Protein AF-A0AAJ1WZM8-F1 (afdb_monomer_lite)

Radius of gyration: 20.76 Å; chains: 1; bounding box: 62×48×56 Å

Foldseek 3Di:
DDPVLLVLLLVLLLVLQCCQAVCVVVVNHDDQVRSVVVSVVSSCVVCVAFDKAADDPVVCLQQLAGIKTWFDDDFFIEIEGEHEFEDDPQFSVQQPDDGPVNPDTSLVSNVVSCVVDLFNYFYKYKYQHYHPDPDPPAWAQLDLVSDTAVPRVQHHPSLSNIWMAGSLQLVLLCVLQPPVSTGNSLPRNRIHRPSCLQPGDDPPPPVVPDDDDDDPPPDDPDDPPDPDDDDDDDDRDDSLLSLLLSVLRVVLSVVSSVDVVCSVDSNNSSVSSSVSSCCVVVVDLDCVVVSSPRGGGDDPVVVVQAVQAPDPDDVVVVVVVCVVDPDDDDYHHPDPDDPVVVLVVVCVSPVVSD

Organism: NCBI:txid1457234

Sequence (354 aa):
MSRSLRWDMDGLAVDTWNRVARGDARGIRLREDTITELNLLELDLRHPKLWVHRFNQNAEKAVGGDWEWYVGFGQLWFALRIQAKRMDNDEYRQLQHEGAAGDNYQYDTLIRASQDEPILTFPHYVFFNGWRTWPSGVQWYGCPSGVPLGRCGHASEQEMGCSAMPARLVRAIHAGRGVAGRRVSEYLPRSVPWSWLFGPHSVRSLTGAGRTGVRTNTSRIRSTADWGTHPEAPNNPTVLDVLRWHRAIDAVARRAESDKATLSDEGGFWDEVRAEFSQLVSGRSQDVAAQTEGLGPLPPHAALLMRAGAEPISEGLVAELFNRIGQRRRTVIVTELDPGEALEQLRGEDPALS

pLDDT: mean 76.12, std 21.24, range [26.67, 98.5]

Structure (mmCIF, N/CA/C/O backbone):
data_AF-A0AAJ1WZM8-F1
#
_entry.id   AF-A0AAJ1WZM8-F1
#
loop_
_atom_site.group_PDB
_atom_site.id
_atom_site.type_symbol
_atom_site.label_atom_id
_atom_site.label_alt_id
_atom_site.label_comp_id
_atom_site.label_asym_id
_atom_site.label_entity_id
_atom_site.label_seq_id
_atom_site.pdbx_PDB_ins_code
_atom_site.Cartn_x
_atom_site.Cartn_y
_atom_site.Cartn_z
_atom_site.occupancy
_atom_site.B_iso_or_equiv
_atom_site.auth_seq_id
_atom_site.auth_comp_id
_atom_site.auth_asym_id
_atom_site.auth_atom_id
_atom_site.pdbx_PDB_model_num
ATOM 1 N N . MET A 1 1 ? 0.229 -5.136 17.211 1.00 59.97 1 MET A N 1
ATOM 2 C CA . MET A 1 1 ? 0.078 -5.919 15.959 1.00 59.97 1 MET A CA 1
ATOM 3 C C . MET A 1 1 ? 1.340 -6.736 15.726 1.00 59.97 1 MET A C 1
ATOM 5 O O . MET A 1 1 ? 2.413 -6.242 16.063 1.00 59.97 1 MET A O 1
ATOM 9 N N . SER A 1 2 ? 1.220 -7.952 15.188 1.00 72.69 2 SER A N 1
ATOM 10 C CA . SER A 1 2 ? 2.297 -8.941 15.257 1.00 72.69 2 SER A CA 1
ATOM 11 C C . SER A 1 2 ? 3.554 -8.561 14.483 1.00 72.69 2 SER A C 1
ATOM 13 O O . SER A 1 2 ? 3.517 -8.062 13.356 1.00 72.69 2 SER A O 1
ATOM 15 N N . ARG A 1 3 ? 4.706 -8.840 15.099 1.00 75.12 3 ARG A N 1
ATOM 16 C CA . ARG A 1 3 ? 6.016 -8.728 14.447 1.00 75.12 3 ARG A CA 1
ATOM 17 C C . ARG A 1 3 ? 6.164 -9.740 13.310 1.00 75.12 3 ARG A C 1
ATOM 19 O O . ARG A 1 3 ? 6.817 -9.433 12.318 1.00 75.12 3 ARG A O 1
ATOM 26 N N . SER A 1 4 ? 5.538 -10.913 13.461 1.00 88.44 4 SER A N 1
ATOM 27 C CA . SER A 1 4 ? 5.491 -11.968 12.446 1.00 88.44 4 SER A CA 1
ATOM 28 C C . SER A 1 4 ? 4.860 -11.470 11.151 1.00 88.44 4 SER A C 1
ATOM 30 O O . SER A 1 4 ? 5.508 -11.584 10.123 1.00 88.44 4 SER A O 1
ATOM 32 N N . LEU A 1 5 ? 3.703 -10.792 11.199 1.00 90.56 5 LEU A N 1
ATOM 33 C CA . LEU A 1 5 ? 3.036 -10.274 9.998 1.00 90.56 5 LEU A CA 1
ATOM 34 C C . LEU A 1 5 ? 3.964 -9.402 9.146 1.00 90.56 5 LEU A C 1
ATOM 36 O O . LEU A 1 5 ? 4.074 -9.623 7.943 1.00 90.56 5 LEU A O 1
ATOM 40 N N . ARG A 1 6 ? 4.677 -8.441 9.751 1.00 91.44 6 ARG A N 1
ATOM 41 C CA . ARG A 1 6 ? 5.618 -7.605 8.986 1.00 91.44 6 ARG A CA 1
ATOM 42 C C . ARG A 1 6 ? 6.769 -8.418 8.395 1.00 91.44 6 ARG A C 1
ATOM 44 O O . ARG A 1 6 ? 7.112 -8.186 7.244 1.00 91.44 6 ARG A O 1
ATOM 51 N N . TRP A 1 7 ? 7.327 -9.378 9.131 1.00 92.38 7 TRP A N 1
ATOM 52 C CA . TRP A 1 7 ? 8.396 -10.243 8.620 1.00 92.38 7 TRP A CA 1
ATOM 53 C C . TRP A 1 7 ? 7.945 -11.187 7.502 1.00 92.38 7 TRP A C 1
ATOM 55 O O . TRP A 1 7 ? 8.681 -11.389 6.539 1.00 92.38 7 TRP A O 1
ATOM 65 N N . ASP A 1 8 ? 6.746 -11.749 7.602 1.00 95.50 8 ASP A N 1
ATOM 66 C CA . ASP A 1 8 ? 6.167 -12.604 6.571 1.00 95.50 8 ASP A CA 1
ATOM 67 C C . ASP A 1 8 ? 5.830 -11.797 5.310 1.00 95.50 8 ASP A C 1
ATOM 69 O O . ASP A 1 8 ? 6.106 -12.247 4.195 1.00 95.50 8 ASP A O 1
ATOM 73 N N . MET A 1 9 ? 5.355 -10.557 5.475 1.00 97.19 9 MET A N 1
ATOM 74 C CA . MET A 1 9 ? 5.235 -9.581 4.390 1.00 97.19 9 MET A CA 1
ATOM 75 C C . MET A 1 9 ? 6.594 -9.228 3.765 1.00 97.19 9 MET A C 1
ATOM 77 O O . MET A 1 9 ? 6.707 -9.226 2.540 1.00 97.19 9 MET A O 1
ATOM 81 N N . ASP A 1 10 ? 7.631 -8.957 4.559 1.00 96.06 10 ASP A N 1
ATOM 82 C CA . ASP A 1 10 ? 8.988 -8.678 4.062 1.00 96.06 10 ASP A CA 1
ATOM 83 C C . ASP A 1 10 ? 9.534 -9.874 3.258 1.00 96.06 10 ASP A C 1
ATOM 85 O O . ASP A 1 10 ? 10.021 -9.713 2.137 1.00 96.06 10 ASP A O 1
ATOM 89 N N . GLY A 1 11 ? 9.363 -11.098 3.768 1.00 97.00 11 GLY A N 1
ATOM 90 C CA . GLY A 1 11 ? 9.726 -12.331 3.066 1.00 97.00 11 GLY A CA 1
ATOM 91 C C . GLY A 1 11 ? 8.975 -12.508 1.741 1.00 97.00 11 GLY A C 1
ATOM 92 O O . GLY A 1 11 ? 9.585 -12.838 0.724 1.00 97.00 11 GLY A O 1
ATOM 93 N N . LEU A 1 12 ? 7.670 -12.223 1.719 1.00 98.44 12 LEU A N 1
ATOM 94 C CA . LEU A 1 12 ? 6.850 -12.241 0.502 1.00 98.44 12 LEU A CA 1
ATOM 95 C C . LEU A 1 12 ? 7.232 -11.153 -0.508 1.00 98.44 12 LEU A C 1
ATOM 97 O O . LEU A 1 12 ? 7.138 -11.386 -1.716 1.00 98.44 12 LEU A O 1
ATOM 101 N N . ALA A 1 13 ? 7.710 -9.994 -0.052 1.00 98.44 13 ALA A N 1
ATOM 102 C CA . ALA A 1 13 ? 8.265 -8.968 -0.928 1.00 98.44 13 ALA A CA 1
ATOM 103 C C . ALA A 1 13 ? 9.564 -9.446 -1.595 1.00 98.44 13 ALA A C 1
ATOM 105 O O . ALA A 1 13 ? 9.691 -9.351 -2.816 1.00 98.44 13 ALA A O 1
ATOM 106 N N . VAL A 1 14 ? 10.479 -10.054 -0.830 1.00 98.06 14 VAL A N 1
ATOM 107 C CA . VAL A 1 14 ? 11.716 -10.659 -1.361 1.00 98.06 14 VAL A CA 1
ATOM 108 C C . VAL A 1 14 ? 11.409 -11.778 -2.363 1.00 98.06 14 VAL A C 1
ATOM 110 O O . VAL A 1 14 ? 12.054 -11.881 -3.414 1.00 98.06 14 VAL A O 1
ATOM 113 N N . ASP A 1 15 ? 10.404 -12.606 -2.085 1.00 98.38 15 ASP A N 1
ATOM 114 C CA . ASP A 1 15 ? 9.926 -13.636 -3.008 1.00 98.38 15 ASP A CA 1
ATOM 115 C C . ASP A 1 15 ? 9.324 -13.027 -4.280 1.00 98.38 15 ASP A C 1
ATOM 117 O O . ASP A 1 15 ? 9.652 -13.462 -5.386 1.00 98.38 15 ASP A O 1
ATOM 121 N N . THR A 1 16 ? 8.500 -11.984 -4.147 1.00 98.50 16 THR A N 1
ATOM 122 C CA . THR A 1 16 ? 7.905 -11.245 -5.271 1.00 98.50 16 THR A CA 1
ATOM 123 C C . THR A 1 16 ? 8.985 -10.631 -6.159 1.00 98.50 16 THR A C 1
ATOM 125 O O . THR A 1 16 ? 8.972 -10.873 -7.367 1.00 98.50 16 THR A O 1
ATOM 128 N N . TRP A 1 17 ? 9.989 -9.968 -5.571 1.00 98.19 17 TRP A N 1
ATOM 129 C CA . TRP A 1 17 ? 11.160 -9.447 -6.284 1.00 98.19 17 TRP A CA 1
ATOM 130 C C . TRP A 1 17 ? 11.833 -10.530 -7.125 1.00 98.19 17 TRP A C 1
ATOM 132 O O . TRP A 1 17 ? 12.074 -10.358 -8.323 1.00 98.19 17 TRP A O 1
ATOM 142 N N . ASN A 1 18 ? 12.129 -11.677 -6.506 1.00 97.69 18 ASN A N 1
ATOM 143 C CA . ASN A 1 18 ? 12.777 -12.795 -7.183 1.00 97.69 18 ASN A CA 1
ATOM 144 C C . ASN A 1 18 ? 11.901 -13.379 -8.300 1.00 97.69 18 ASN A C 1
ATOM 146 O O . ASN A 1 18 ? 12.426 -13.717 -9.363 1.00 97.69 18 ASN A O 1
ATOM 150 N N . ARG A 1 19 ? 10.586 -13.497 -8.085 1.00 97.69 19 ARG A N 1
ATOM 151 C CA . ARG A 1 19 ? 9.625 -14.016 -9.069 1.00 97.69 19 ARG A CA 1
ATOM 152 C C . ARG A 1 19 ? 9.492 -13.079 -10.273 1.00 97.69 19 ARG A C 1
ATOM 154 O O . ARG A 1 19 ? 9.608 -13.555 -11.400 1.00 97.69 19 ARG A O 1
ATOM 161 N N . VAL A 1 20 ? 9.333 -11.771 -10.056 1.00 97.44 20 VAL A N 1
ATOM 162 C CA . VAL A 1 20 ? 9.263 -10.752 -11.121 1.00 97.44 20 VAL A CA 1
ATOM 163 C C . VAL A 1 20 ? 10.573 -10.715 -11.914 1.00 97.44 20 VAL A C 1
ATOM 165 O O . VAL A 1 20 ? 10.565 -10.971 -13.118 1.00 97.44 20 VAL A O 1
ATOM 168 N N . ALA A 1 21 ? 11.715 -10.529 -11.240 1.00 96.50 21 ALA A N 1
ATOM 169 C CA . ALA A 1 21 ? 13.018 -10.400 -11.895 1.00 96.50 21 ALA A CA 1
ATOM 170 C C . ALA A 1 21 ? 13.431 -11.653 -12.692 1.00 96.50 21 ALA A C 1
ATOM 172 O O . ALA A 1 21 ? 14.014 -11.544 -13.773 1.00 96.50 21 ALA A O 1
ATOM 173 N N . ARG A 1 22 ? 13.153 -12.861 -12.171 1.00 96.69 22 ARG A N 1
ATOM 174 C CA . ARG A 1 22 ? 13.482 -14.131 -12.851 1.00 96.69 22 ARG A CA 1
ATOM 175 C C . ARG A 1 22 ? 12.458 -14.511 -13.918 1.00 96.69 22 ARG A C 1
ATOM 177 O O . ARG A 1 22 ? 12.847 -15.151 -14.893 1.00 96.69 22 ARG A O 1
ATOM 184 N N . GLY A 1 23 ? 11.188 -14.154 -13.727 1.00 96.19 23 GLY A N 1
ATOM 185 C CA . GLY A 1 23 ? 10.117 -14.375 -14.695 1.00 96.19 23 GLY A CA 1
ATOM 186 C C . GLY A 1 23 ? 10.343 -13.558 -15.961 1.00 96.19 23 GLY A C 1
ATOM 187 O O . GLY A 1 23 ? 10.457 -14.129 -17.046 1.00 96.19 23 GLY A O 1
ATOM 188 N N . ASP A 1 24 ? 10.545 -12.246 -15.814 1.00 95.44 24 ASP A N 1
ATOM 189 C CA . ASP A 1 24 ? 10.791 -11.340 -16.943 1.00 95.44 24 ASP A CA 1
ATOM 190 C C . ASP A 1 24 ? 12.098 -11.698 -17.671 1.00 95.44 24 ASP A C 1
ATOM 192 O O . ASP A 1 24 ? 12.118 -11.810 -18.895 1.00 95.44 24 ASP A O 1
ATOM 196 N N . ALA A 1 25 ? 13.156 -12.051 -16.929 1.00 95.19 25 ALA A N 1
ATOM 197 C CA . ALA A 1 25 ? 14.410 -12.574 -17.483 1.00 95.19 25 ALA A CA 1
ATOM 198 C C . ALA A 1 25 ? 14.288 -13.891 -18.283 1.00 95.19 25 ALA A C 1
ATOM 200 O O . ALA A 1 25 ? 15.268 -14.302 -18.908 1.00 95.19 25 ALA A O 1
ATOM 201 N N . ARG A 1 26 ? 13.141 -14.578 -18.224 1.00 96.25 26 ARG A N 1
ATOM 202 C CA . ARG A 1 26 ? 12.854 -15.845 -18.920 1.00 96.25 26 ARG A CA 1
ATOM 203 C C . ARG A 1 26 ? 11.664 -15.748 -19.881 1.00 96.25 26 ARG A C 1
ATOM 205 O O . ARG A 1 26 ? 11.280 -16.762 -20.451 1.00 96.25 26 ARG A O 1
ATOM 212 N N . GLY A 1 27 ? 11.052 -14.570 -20.029 1.00 95.81 27 GLY A N 1
ATOM 213 C CA . GLY A 1 27 ? 9.798 -14.398 -20.773 1.00 95.81 27 GLY A CA 1
ATOM 214 C C . GLY A 1 27 ? 8.563 -15.022 -20.101 1.00 95.81 27 GLY A C 1
ATOM 215 O O . GLY A 1 27 ? 7.491 -15.037 -20.697 1.00 95.81 27 GLY A O 1
ATOM 216 N N . ILE A 1 28 ? 8.679 -15.511 -18.860 1.00 96.56 28 ILE A N 1
ATOM 217 C CA . ILE A 1 28 ? 7.575 -16.090 -18.079 1.00 96.56 28 ILE A CA 1
ATOM 218 C C . ILE A 1 28 ? 7.047 -15.006 -17.135 1.00 96.56 28 ILE A C 1
ATOM 220 O O . ILE A 1 28 ? 7.321 -14.989 -15.933 1.00 96.56 28 ILE A O 1
ATOM 224 N N . ARG A 1 29 ? 6.332 -14.041 -17.714 1.00 94.75 29 ARG A N 1
ATOM 225 C CA . ARG A 1 29 ? 5.812 -12.874 -17.000 1.00 94.75 29 ARG A CA 1
ATOM 226 C C . ARG A 1 29 ? 4.622 -13.263 -16.116 1.00 94.75 29 ARG A C 1
ATOM 228 O O . ARG A 1 29 ? 3.527 -13.495 -16.624 1.00 94.75 29 ARG A O 1
ATOM 235 N N . LEU A 1 30 ? 4.808 -13.271 -14.794 1.00 96.62 30 LEU A N 1
ATOM 236 C CA . LEU A 1 30 ? 3.678 -13.339 -13.857 1.00 96.62 30 LEU A CA 1
ATOM 237 C C . LEU A 1 30 ? 2.791 -12.097 -13.999 1.00 96.62 30 LEU A C 1
ATOM 239 O O . LEU A 1 30 ? 3.307 -10.977 -14.062 1.00 96.62 30 LEU A O 1
ATOM 243 N N . ARG A 1 31 ? 1.473 -12.302 -14.023 1.00 96.25 31 ARG A N 1
ATOM 244 C CA . ARG A 1 31 ? 0.465 -11.236 -14.010 1.00 96.25 31 ARG A CA 1
ATOM 245 C C . ARG A 1 31 ? 0.314 -10.635 -12.607 1.00 96.25 31 ARG A C 1
ATOM 247 O O . ARG A 1 31 ? 0.688 -11.249 -11.612 1.00 96.25 31 ARG A O 1
ATOM 254 N N . GLU A 1 32 ? -0.252 -9.434 -12.558 1.00 96.81 32 GLU A N 1
ATOM 255 C CA . GLU A 1 32 ? -0.577 -8.689 -11.334 1.00 96.81 32 GLU A CA 1
ATOM 256 C C . GLU A 1 32 ? -1.499 -9.485 -10.401 1.00 96.81 32 GLU A C 1
ATOM 258 O O . GLU A 1 32 ? -1.129 -9.745 -9.259 1.00 96.81 32 GLU A O 1
ATOM 263 N N . ASP A 1 33 ? -2.627 -9.973 -10.927 1.00 96.00 33 ASP A N 1
ATOM 264 C CA . ASP A 1 33 ? -3.582 -10.831 -10.213 1.00 96.00 33 ASP A CA 1
ATOM 265 C C . ASP A 1 33 ? -2.930 -12.064 -9.572 1.00 96.00 33 ASP A C 1
ATOM 267 O O . ASP A 1 33 ? -3.190 -12.364 -8.412 1.00 96.00 33 ASP A O 1
ATOM 271 N N . THR A 1 34 ? -2.027 -12.729 -10.290 1.00 97.44 34 THR A N 1
ATOM 272 C CA . THR A 1 34 ? -1.317 -13.928 -9.833 1.00 97.44 34 THR A CA 1
ATOM 273 C C . THR A 1 34 ? -0.380 -13.613 -8.664 1.00 97.44 34 THR A C 1
ATOM 275 O O . THR A 1 34 ? -0.252 -14.412 -7.739 1.00 97.44 34 THR A O 1
ATOM 278 N N . ILE A 1 35 ? 0.289 -12.454 -8.684 1.00 98.31 35 ILE A N 1
ATOM 279 C CA . ILE A 1 35 ? 1.162 -12.023 -7.581 1.00 98.31 35 ILE A CA 1
ATOM 280 C C . ILE A 1 35 ? 0.310 -11.652 -6.360 1.00 98.31 35 ILE A C 1
ATOM 282 O O . ILE A 1 35 ? 0.612 -12.111 -5.259 1.00 98.31 35 ILE A O 1
ATOM 286 N N . THR A 1 36 ? -0.782 -10.904 -6.559 1.00 97.38 36 THR A N 1
ATOM 287 C CA . THR A 1 36 ? -1.764 -10.590 -5.508 1.00 97.38 36 THR A CA 1
ATOM 288 C C . THR A 1 36 ? -2.313 -11.864 -4.864 1.00 97.38 36 THR A C 1
ATOM 290 O O . THR A 1 36 ? -2.276 -11.996 -3.646 1.00 97.38 36 THR A O 1
ATOM 293 N N . GLU A 1 37 ? -2.763 -12.837 -5.659 1.00 96.19 37 GLU A N 1
ATOM 294 C CA . GLU A 1 37 ? -3.310 -14.112 -5.175 1.00 96.19 37 GLU A CA 1
ATOM 295 C C . GLU A 1 37 ? -2.308 -14.915 -4.348 1.00 96.19 37 GLU A C 1
ATOM 297 O O . GLU A 1 37 ? -2.642 -15.349 -3.248 1.00 96.19 37 GLU A O 1
ATOM 302 N N . LEU A 1 38 ? -1.076 -15.081 -4.841 1.00 97.81 38 LEU A N 1
ATOM 303 C CA . LEU A 1 38 ? -0.033 -15.818 -4.124 1.00 97.81 38 LEU A CA 1
ATOM 304 C C . LEU A 1 38 ? 0.340 -15.141 -2.800 1.00 97.81 38 LEU A C 1
ATOM 306 O O . LEU A 1 38 ? 0.536 -15.825 -1.798 1.00 97.81 38 LEU A O 1
ATOM 310 N N . ASN A 1 39 ? 0.432 -13.811 -2.789 1.00 98.19 39 ASN A N 1
ATOM 311 C CA . ASN A 1 39 ? 0.807 -13.056 -1.599 1.00 98.19 39 ASN A CA 1
ATOM 312 C C . ASN A 1 39 ? -0.322 -13.033 -0.557 1.00 98.19 39 ASN A C 1
ATOM 314 O O . ASN A 1 39 ? -0.057 -13.237 0.624 1.00 98.19 39 ASN A O 1
ATOM 318 N N . LEU A 1 40 ? -1.577 -12.829 -0.973 1.00 96.31 40 LEU A N 1
ATOM 319 C CA . LEU A 1 40 ? -2.723 -12.830 -0.059 1.00 96.31 40 LEU A CA 1
ATOM 320 C C . LEU A 1 40 ? -3.020 -14.230 0.497 1.00 96.31 40 LEU A C 1
ATOM 322 O O . LEU A 1 40 ? -3.316 -14.341 1.682 1.00 96.31 40 LEU A O 1
ATOM 326 N N . LEU A 1 41 ? -2.890 -15.289 -0.312 1.00 95.38 41 LEU A N 1
ATOM 327 C CA . LEU A 1 41 ? -3.049 -16.672 0.153 1.00 95.38 41 LEU A CA 1
ATOM 328 C C . LEU A 1 41 ? -2.005 -17.037 1.214 1.00 95.38 41 LEU A C 1
ATOM 330 O O . LEU A 1 41 ? -2.342 -17.634 2.230 1.00 95.38 41 LEU A O 1
ATOM 334 N N . GLU A 1 42 ? -0.739 -16.681 1.000 1.00 96.56 42 GLU A N 1
ATOM 335 C CA . GLU A 1 42 ? 0.311 -17.002 1.967 1.00 96.56 42 GLU A CA 1
ATOM 336 C C . GLU A 1 42 ? 0.146 -16.209 3.277 1.00 96.56 42 GLU A C 1
ATOM 338 O O . GLU A 1 42 ? 0.360 -16.759 4.358 1.00 96.56 42 GLU A O 1
ATOM 343 N N . LEU A 1 43 ? -0.296 -14.946 3.203 1.00 94.69 43 LEU A N 1
ATOM 344 C CA . LEU A 1 43 ? -0.628 -14.159 4.394 1.00 94.69 43 LEU A CA 1
ATOM 345 C C . LEU A 1 43 ? -1.837 -14.724 5.154 1.00 94.69 43 LEU A C 1
ATOM 347 O O . LEU A 1 43 ? -1.780 -14.769 6.378 1.00 94.69 43 LEU A O 1
ATOM 351 N N . ASP A 1 44 ? -2.885 -15.192 4.470 1.00 91.31 44 ASP A N 1
ATOM 352 C CA . ASP A 1 44 ? -4.038 -15.869 5.093 1.00 91.31 44 ASP A CA 1
ATOM 353 C C . ASP A 1 44 ? -3.614 -17.168 5.805 1.00 91.31 44 ASP A C 1
ATOM 355 O O . ASP A 1 44 ? -3.975 -17.407 6.959 1.00 91.31 44 ASP A O 1
ATOM 359 N N . LEU A 1 45 ? -2.757 -17.974 5.167 1.00 90.50 45 LEU A N 1
ATOM 360 C CA . LEU A 1 45 ? -2.251 -19.227 5.739 1.00 90.50 45 LEU A CA 1
ATOM 361 C C . LEU A 1 45 ? -1.378 -19.018 6.989 1.00 90.50 45 LEU A C 1
ATOM 363 O O . LEU A 1 45 ? -1.451 -19.824 7.920 1.00 90.50 45 LEU A O 1
ATOM 367 N N . ARG A 1 46 ? -0.550 -17.963 7.028 1.00 92.25 46 ARG A N 1
ATOM 368 C CA . ARG A 1 46 ? 0.337 -17.655 8.173 1.00 92.25 46 ARG A CA 1
ATOM 369 C C . ARG A 1 46 ? -0.330 -16.793 9.243 1.00 92.25 46 ARG A C 1
ATOM 371 O O . ARG A 1 46 ? -0.004 -16.903 10.426 1.00 92.25 46 ARG A O 1
ATOM 378 N N . HIS A 1 47 ? -1.274 -15.950 8.842 1.00 89.12 47 HIS A N 1
ATOM 379 C CA . HIS A 1 47 ? -1.999 -15.024 9.702 1.00 89.12 47 HIS A CA 1
ATOM 380 C C . HIS A 1 47 ? -3.503 -15.144 9.431 1.00 89.12 47 HIS A C 1
ATOM 382 O O . HIS A 1 47 ? -4.103 -14.195 8.936 1.00 89.12 47 HIS A O 1
ATOM 388 N N . PRO A 1 48 ? -4.166 -16.243 9.839 1.00 86.06 48 PRO A N 1
ATOM 389 C CA . PRO A 1 48 ? -5.613 -16.411 9.638 1.00 86.06 48 PRO A CA 1
ATOM 390 C C . PRO A 1 48 ? -6.459 -15.328 10.337 1.00 86.06 48 PRO A C 1
ATOM 392 O O . PRO A 1 48 ? -7.636 -15.159 10.033 1.00 86.06 48 PRO A O 1
ATOM 395 N N . LYS A 1 49 ? -5.845 -14.576 11.264 1.00 81.44 49 LYS A N 1
ATOM 396 C CA . LYS A 1 49 ? -6.402 -13.385 11.920 1.00 81.44 49 LYS A CA 1
ATOM 397 C C . LYS A 1 49 ? -6.372 -12.111 11.056 1.00 81.44 49 LYS A C 1
ATOM 399 O O . LYS A 1 49 ? -7.095 -11.163 11.360 1.00 81.44 49 LYS A O 1
ATOM 404 N N . LEU A 1 50 ? -5.518 -12.045 10.029 1.00 83.56 50 LEU A N 1
ATOM 405 C CA . LEU A 1 50 ? -5.458 -10.931 9.082 1.00 83.56 50 LEU A CA 1
ATOM 406 C C . LEU A 1 50 ? -6.644 -11.047 8.130 1.00 83.56 50 LEU A C 1
ATOM 408 O O . LEU A 1 50 ? -6.692 -11.924 7.274 1.00 83.56 50 LEU A O 1
ATOM 412 N N . TRP A 1 51 ? -7.599 -10.136 8.262 1.00 82.44 51 TRP A N 1
ATOM 413 C CA . TRP A 1 51 ? -8.789 -10.174 7.431 1.00 82.44 51 TRP A CA 1
ATOM 414 C C . TRP A 1 51 ? -8.559 -9.472 6.088 1.00 82.44 51 TRP A C 1
ATOM 416 O O . TRP A 1 51 ? -8.188 -8.296 6.045 1.00 82.44 51 TRP A O 1
ATOM 426 N N . VAL A 1 52 ? -8.796 -10.206 4.998 1.00 87.38 52 VAL A N 1
ATOM 427 C CA . VAL A 1 52 ? -8.607 -9.754 3.615 1.00 87.38 52 VAL A CA 1
ATOM 428 C C . VAL A 1 52 ? -9.947 -9.776 2.883 1.00 87.38 52 VAL A C 1
ATOM 430 O O . VAL A 1 52 ? -10.522 -10.843 2.669 1.00 87.38 52 VAL A O 1
ATOM 433 N N . HIS A 1 53 ? -10.428 -8.617 2.433 1.00 90.62 53 HIS A N 1
ATOM 434 C CA . HIS A 1 53 ? -11.549 -8.553 1.492 1.00 90.62 53 HIS A CA 1
ATOM 435 C C . HIS A 1 53 ? -11.024 -8.316 0.087 1.00 90.62 53 HIS A C 1
ATOM 437 O O . HIS A 1 53 ? -10.641 -7.201 -0.247 1.00 90.62 53 HIS A O 1
ATOM 443 N N . ARG A 1 54 ? -10.992 -9.360 -0.744 1.00 92.50 54 ARG A N 1
ATOM 444 C CA . ARG A 1 54 ? -10.669 -9.214 -2.164 1.00 92.50 54 ARG A CA 1
ATOM 445 C C . ARG A 1 54 ? -11.909 -8.774 -2.939 1.00 92.50 54 ARG A C 1
ATOM 447 O O . ARG A 1 54 ? -12.963 -9.404 -2.833 1.00 92.50 54 ARG A O 1
ATOM 454 N N . PHE A 1 55 ? -11.761 -7.752 -3.771 1.00 90.94 55 PHE A N 1
ATOM 455 C CA . PHE A 1 55 ? -12.809 -7.332 -4.687 1.00 90.94 55 PHE A CA 1
ATOM 456 C C . PHE A 1 55 ? -12.889 -8.269 -5.898 1.00 90.94 55 PHE A C 1
ATOM 458 O O . PHE A 1 55 ? -11.888 -8.775 -6.405 1.00 90.94 55 PHE A O 1
ATOM 465 N N . ASN A 1 56 ? -14.109 -8.507 -6.380 1.00 88.12 56 ASN A N 1
ATOM 466 C CA . ASN A 1 56 ? -14.316 -9.094 -7.703 1.00 88.12 56 ASN A CA 1
ATOM 467 C C . ASN A 1 56 ? -14.269 -7.994 -8.779 1.00 88.12 56 ASN A C 1
ATOM 469 O O . ASN A 1 56 ? -14.437 -6.819 -8.467 1.00 88.12 56 ASN A O 1
ATOM 473 N N . GLN A 1 57 ? -14.136 -8.375 -10.051 1.00 84.94 57 GLN A N 1
ATOM 474 C CA . GLN A 1 57 ? -13.984 -7.441 -11.177 1.00 84.94 57 GLN A CA 1
ATOM 475 C C . 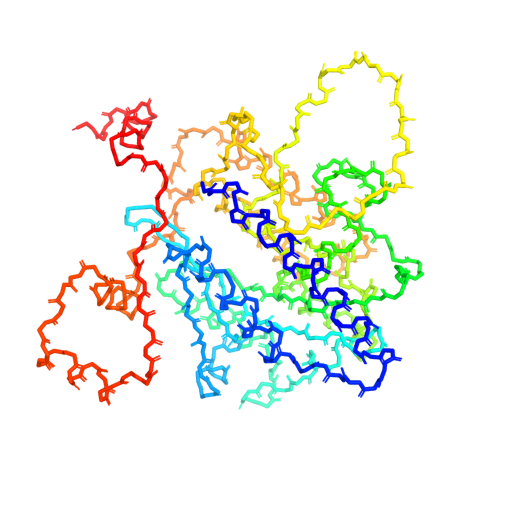GLN A 1 57 ? -15.111 -6.388 -11.310 1.00 84.94 57 GLN A C 1
ATOM 477 O O . GLN A 1 57 ? -14.900 -5.321 -11.885 1.00 84.94 57 GLN A O 1
ATOM 482 N N . ASN A 1 58 ? -16.320 -6.659 -10.803 1.00 84.75 58 ASN A N 1
ATOM 483 C CA . ASN A 1 58 ? -17.406 -5.673 -10.808 1.00 84.75 58 ASN A CA 1
ATOM 484 C C . ASN A 1 58 ? -17.270 -4.677 -9.648 1.00 84.75 58 ASN A C 1
ATOM 486 O O . ASN A 1 58 ? -17.510 -3.488 -9.841 1.00 84.75 58 ASN A O 1
ATOM 490 N N . ALA A 1 59 ? -16.854 -5.146 -8.468 1.00 86.31 59 ALA A N 1
ATOM 491 C CA . ALA A 1 59 ? -16.560 -4.287 -7.324 1.00 86.31 59 ALA A CA 1
ATOM 492 C C . ALA A 1 59 ? -15.303 -3.429 -7.563 1.00 86.31 59 ALA A C 1
ATOM 494 O O . ALA A 1 59 ? -15.340 -2.229 -7.314 1.00 86.31 59 ALA A O 1
ATOM 495 N N . GLU A 1 60 ? -14.244 -3.999 -8.149 1.00 85.44 60 GLU A N 1
ATOM 496 C CA . GLU A 1 60 ? -13.004 -3.303 -8.536 1.00 85.44 60 GLU A CA 1
ATOM 497 C C . GLU A 1 60 ? -13.294 -2.068 -9.410 1.00 85.44 60 GLU A C 1
ATOM 499 O O . GLU A 1 60 ? -12.757 -0.991 -9.166 1.00 85.44 60 GLU A O 1
ATOM 504 N N . LYS A 1 61 ? -14.223 -2.168 -10.373 1.00 87.19 61 LYS A N 1
ATOM 505 C CA . LYS A 1 61 ? -14.640 -1.030 -11.219 1.00 87.19 61 LYS A CA 1
ATOM 506 C C . LYS A 1 61 ? -15.335 0.099 -10.456 1.00 87.19 61 LYS A C 1
ATOM 508 O O . LYS A 1 61 ? -15.245 1.249 -10.879 1.00 87.19 61 LYS A O 1
ATOM 513 N N . ALA A 1 62 ? -16.063 -0.223 -9.389 1.00 88.38 62 ALA A N 1
ATOM 514 C CA . ALA A 1 62 ? -16.790 0.756 -8.580 1.00 88.38 62 ALA A CA 1
ATOM 515 C C . ALA A 1 62 ? -15.907 1.383 -7.489 1.00 88.38 62 ALA A C 1
ATOM 517 O O . ALA A 1 62 ? -16.075 2.556 -7.157 1.00 88.38 62 ALA A O 1
ATOM 518 N N . VAL A 1 63 ? -14.979 0.590 -6.947 1.00 91.38 63 VAL A N 1
ATOM 519 C CA . VAL A 1 63 ? -14.180 0.898 -5.755 1.00 91.38 63 VAL A CA 1
ATOM 520 C C . VAL A 1 63 ? -12.747 1.334 -6.093 1.00 91.38 63 VAL A C 1
ATOM 522 O O . VAL A 1 63 ? -12.130 2.054 -5.316 1.00 91.38 63 VAL A O 1
ATOM 525 N N . GLY A 1 64 ? -12.212 0.938 -7.250 1.00 92.25 64 GLY A N 1
ATOM 526 C CA . GLY A 1 64 ? -10.860 1.285 -7.700 1.00 92.25 64 GLY A CA 1
ATOM 527 C C . GLY A 1 64 ? -9.728 0.588 -6.937 1.00 92.25 64 GLY A C 1
ATOM 528 O O . GLY A 1 64 ? -8.609 1.091 -6.961 1.00 92.25 64 GLY A O 1
ATOM 529 N N . GLY A 1 65 ? -10.020 -0.513 -6.238 1.00 94.00 65 GLY A N 1
ATOM 530 C CA . GLY A 1 65 ? -9.053 -1.317 -5.487 1.00 94.00 65 GLY A CA 1
ATOM 531 C C . GLY A 1 65 ? -9.206 -2.814 -5.763 1.00 94.00 65 GLY A C 1
ATOM 532 O O . GLY A 1 65 ? -10.277 -3.268 -6.165 1.00 94.00 65 GLY A O 1
ATOM 533 N N . ASP A 1 66 ? -8.150 -3.577 -5.476 1.00 95.56 66 ASP A N 1
ATOM 534 C CA . ASP A 1 66 ? -8.081 -5.038 -5.630 1.00 95.56 66 ASP A CA 1
ATOM 535 C C . ASP A 1 66 ? -8.427 -5.778 -4.327 1.00 95.56 66 ASP A C 1
ATOM 537 O O . ASP A 1 66 ? -9.059 -6.838 -4.353 1.00 95.56 66 ASP A O 1
ATOM 541 N N . TRP A 1 67 ? -8.030 -5.227 -3.173 1.00 96.94 67 TRP A N 1
ATOM 542 C CA . TRP A 1 67 ? -8.425 -5.741 -1.859 1.00 96.94 67 TRP A CA 1
ATOM 543 C C . TRP A 1 67 ? -8.434 -4.667 -0.766 1.00 96.94 67 TRP A C 1
ATOM 545 O O . TRP A 1 67 ? -7.972 -3.541 -0.949 1.00 96.94 67 TRP A O 1
ATOM 555 N N . GLU A 1 68 ? -8.922 -5.054 0.408 1.00 95.94 68 GLU A N 1
ATOM 556 C CA . GLU A 1 68 ? -8.823 -4.294 1.648 1.00 95.94 68 GLU A CA 1
ATOM 557 C C . GLU A 1 68 ? -8.238 -5.132 2.783 1.00 95.94 68 GLU A C 1
ATOM 559 O O . GLU A 1 68 ? -8.518 -6.330 2.902 1.00 95.94 68 GLU A O 1
ATOM 564 N N . TRP A 1 69 ? -7.494 -4.465 3.664 1.00 94.38 69 TRP A N 1
ATOM 565 C CA . TRP A 1 69 ? -7.188 -4.948 5.009 1.00 94.38 69 TRP A CA 1
ATOM 566 C C . TRP A 1 69 ? -7.907 -4.091 6.040 1.00 94.38 69 TRP A C 1
ATOM 568 O O . TRP A 1 69 ? -7.907 -2.867 5.937 1.00 94.38 69 TRP A O 1
ATOM 578 N N . TYR A 1 70 ? -8.483 -4.727 7.056 1.00 90.44 70 TYR A N 1
ATOM 579 C CA . TYR A 1 70 ? -9.182 -4.032 8.135 1.00 90.44 70 TYR A CA 1
ATOM 580 C C . TYR A 1 70 ? -8.350 -4.129 9.405 1.00 90.44 70 TYR A C 1
ATOM 582 O O . TYR A 1 70 ? -7.953 -5.217 9.828 1.00 90.44 70 TYR A O 1
ATOM 590 N N . VAL A 1 71 ? -8.070 -2.974 9.999 1.00 86.56 71 VAL A N 1
ATOM 591 C CA . VAL A 1 71 ? -7.202 -2.825 11.164 1.00 86.56 71 VAL A CA 1
ATOM 592 C C . VAL A 1 71 ? -8.003 -2.162 12.267 1.00 86.56 71 VAL A C 1
ATOM 594 O O . VAL A 1 71 ? -8.598 -1.106 12.068 1.00 86.56 71 VAL A O 1
ATOM 597 N N . GLY A 1 72 ? -8.024 -2.774 13.443 1.00 84.50 72 GLY A N 1
ATOM 598 C CA . GLY A 1 72 ? -8.810 -2.252 14.543 1.00 84.50 72 GLY A CA 1
ATOM 599 C C . GLY A 1 72 ? -8.617 -3.009 15.841 1.00 84.50 72 GLY A C 1
ATOM 600 O O . GLY A 1 72 ? -7.926 -4.025 15.896 1.00 84.50 72 GLY A O 1
ATOM 601 N N . PHE A 1 73 ? -9.240 -2.481 16.887 1.00 77.94 73 PHE A N 1
ATOM 602 C CA . PHE A 1 73 ? -9.334 -3.093 18.205 1.00 77.94 73 PHE A CA 1
ATOM 603 C C . PHE A 1 73 ? -10.724 -2.799 18.785 1.00 77.94 73 PHE A C 1
ATOM 605 O O . PHE A 1 73 ? -11.181 -1.655 18.771 1.00 77.94 73 PHE A O 1
ATOM 612 N N . GLY A 1 74 ? -11.414 -3.823 19.293 1.00 80.88 74 GLY A N 1
ATOM 613 C CA . GLY A 1 74 ? -12.768 -3.671 19.836 1.00 80.88 74 GLY A CA 1
ATOM 614 C C . GLY A 1 74 ? -13.752 -3.113 18.799 1.00 80.88 74 GLY A C 1
ATOM 615 O O . GLY A 1 74 ? -14.026 -3.761 17.787 1.00 80.88 74 GLY A O 1
ATOM 616 N N . GLN A 1 75 ? -14.286 -1.914 19.052 1.00 78.38 75 GLN A N 1
ATOM 617 C CA . GLN A 1 75 ? -15.191 -1.206 18.133 1.00 78.38 75 GLN A CA 1
ATOM 618 C C . GLN A 1 75 ? -14.497 -0.167 17.238 1.00 78.38 75 GLN A C 1
ATOM 620 O O . GLN A 1 75 ? -15.164 0.439 16.409 1.00 78.38 75 GLN A O 1
ATOM 625 N N . LEU A 1 76 ? -13.185 0.035 17.377 1.00 80.50 76 LEU A N 1
ATOM 626 C CA . LEU A 1 76 ? -12.438 1.049 16.637 1.00 80.50 76 LEU A CA 1
ATOM 627 C C . LEU A 1 76 ? -11.731 0.412 15.438 1.00 80.50 76 LEU A C 1
ATOM 629 O O . LEU A 1 76 ? -10.708 -0.251 15.613 1.00 80.50 76 LEU A O 1
ATOM 633 N N . TRP A 1 77 ? -12.274 0.613 14.235 1.00 87.81 77 TRP A N 1
ATOM 634 C CA . TRP A 1 77 ? -11.733 0.071 12.984 1.00 87.81 77 TRP A CA 1
ATOM 635 C C . TRP A 1 77 ? -11.469 1.159 11.941 1.00 87.81 77 TRP A C 1
ATOM 637 O O . TRP A 1 77 ? -12.233 2.115 11.812 1.00 87.81 77 TRP A O 1
ATOM 647 N N . PHE A 1 78 ? -10.405 0.955 11.166 1.00 90.38 78 PHE A N 1
ATOM 648 C CA . PHE A 1 78 ? -10.132 1.623 9.897 1.00 90.38 78 PHE A CA 1
ATOM 649 C C . PHE A 1 78 ? -9.777 0.580 8.828 1.00 90.38 78 PHE A C 1
ATOM 651 O O . PHE A 1 78 ? -9.408 -0.557 9.145 1.00 90.38 78 PHE A O 1
ATOM 658 N N . ALA A 1 79 ? -9.871 0.962 7.558 1.00 94.06 79 ALA A N 1
ATOM 659 C CA . ALA A 1 79 ? -9.484 0.115 6.435 1.00 94.06 79 ALA A CA 1
ATOM 660 C C . ALA A 1 79 ? -8.274 0.678 5.678 1.00 94.06 79 ALA A C 1
ATOM 662 O O . ALA A 1 79 ? -8.055 1.887 5.588 1.00 94.06 79 ALA A O 1
ATOM 663 N N . LEU A 1 80 ? -7.487 -0.226 5.104 1.00 96.06 80 LEU A N 1
ATOM 664 C CA . LEU A 1 80 ? -6.469 0.054 4.103 1.00 96.06 80 LEU A CA 1
ATOM 665 C C . LEU A 1 80 ? -6.974 -0.524 2.787 1.00 96.06 80 LEU A C 1
ATOM 667 O O . LEU A 1 80 ? -6.998 -1.744 2.624 1.00 96.06 80 LEU A O 1
ATOM 671 N N . ARG A 1 81 ? -7.398 0.342 1.866 1.00 97.44 81 ARG A N 1
ATOM 672 C CA . ARG A 1 81 ? -7.906 -0.066 0.554 1.00 97.44 81 ARG A CA 1
ATOM 673 C C . ARG A 1 81 ? -6.780 -0.002 -0.460 1.00 97.44 81 ARG A C 1
ATOM 675 O O . ARG A 1 81 ? -6.192 1.061 -0.659 1.00 97.44 81 ARG A O 1
ATOM 682 N N . ILE A 1 82 ? -6.459 -1.143 -1.061 1.00 98.00 82 ILE A N 1
ATOM 683 C CA . ILE A 1 82 ? -5.245 -1.329 -1.847 1.00 98.00 82 ILE A CA 1
ATOM 684 C C . ILE A 1 82 ? -5.575 -1.620 -3.310 1.00 98.00 82 ILE A C 1
ATOM 686 O O . ILE A 1 82 ? -6.329 -2.543 -3.611 1.00 98.00 82 ILE A O 1
ATOM 690 N N . GLN A 1 83 ? -4.933 -0.895 -4.222 1.00 97.06 83 GLN A N 1
ATOM 691 C CA . GLN A 1 83 ? -4.782 -1.295 -5.621 1.00 97.06 83 GLN A CA 1
ATOM 692 C C . GLN A 1 83 ? -3.344 -1.782 -5.848 1.00 97.06 83 GLN A C 1
ATOM 694 O O . GLN A 1 83 ? -2.387 -1.027 -5.669 1.00 97.06 83 GLN A O 1
ATOM 699 N N . ALA A 1 84 ? -3.151 -3.030 -6.262 1.00 97.44 84 ALA A N 1
ATOM 700 C CA . ALA A 1 84 ? -1.856 -3.479 -6.753 1.00 97.44 84 ALA A CA 1
ATOM 701 C C . ALA A 1 84 ? -1.566 -2.889 -8.134 1.00 97.44 84 ALA A C 1
ATOM 703 O O . ALA A 1 84 ? -2.474 -2.727 -8.947 1.00 97.44 84 ALA A O 1
ATOM 704 N N . LYS A 1 85 ? -0.290 -2.616 -8.425 1.00 97.06 85 LYS A N 1
ATOM 705 C CA . LYS A 1 85 ? 0.208 -2.370 -9.784 1.00 97.06 85 LYS A CA 1
ATOM 706 C C . LYS A 1 85 ? 1.544 -3.069 -10.014 1.00 97.06 85 LYS A C 1
ATOM 708 O O . LYS A 1 85 ? 2.491 -2.869 -9.260 1.00 97.06 85 LYS A O 1
ATOM 713 N N . ARG A 1 86 ? 1.665 -3.877 -11.065 1.00 96.88 86 ARG A N 1
ATOM 714 C CA . ARG A 1 86 ? 2.935 -4.520 -11.435 1.00 96.88 86 ARG A CA 1
ATOM 715 C C . ARG A 1 86 ? 3.784 -3.595 -12.308 1.00 96.88 86 ARG A C 1
ATOM 717 O O . ARG A 1 86 ? 3.290 -3.000 -13.264 1.00 96.88 86 ARG A O 1
ATOM 724 N N . MET A 1 87 ? 5.086 -3.541 -12.042 1.00 96.00 87 MET A N 1
ATOM 725 C CA . MET A 1 87 ? 6.050 -2.927 -12.954 1.00 96.00 87 MET A CA 1
ATOM 726 C C . MET A 1 87 ? 6.068 -3.625 -14.331 1.00 96.00 87 MET A C 1
ATOM 728 O O . MET A 1 87 ? 5.930 -4.847 -14.453 1.00 96.00 87 MET A O 1
ATOM 732 N N . ASP A 1 88 ? 6.314 -2.846 -15.380 1.00 92.50 88 ASP A N 1
ATOM 733 C CA . ASP A 1 88 ? 6.641 -3.265 -16.736 1.00 92.50 88 ASP A CA 1
ATOM 734 C C . ASP A 1 88 ? 7.825 -2.449 -17.282 1.00 92.50 88 ASP A C 1
ATOM 736 O O . ASP A 1 88 ? 7.648 -1.282 -17.613 1.00 92.50 88 ASP A O 1
ATOM 740 N N . ASN A 1 89 ? 9.015 -3.051 -17.413 1.00 90.31 89 ASN A N 1
ATOM 741 C CA . ASN A 1 89 ? 10.200 -2.399 -18.002 1.00 90.31 89 ASN A CA 1
ATOM 742 C C . ASN A 1 89 ? 10.477 -0.987 -17.424 1.00 90.31 89 ASN A C 1
ATOM 744 O O . ASN A 1 89 ? 10.506 -0.004 -18.162 1.00 90.31 89 ASN A O 1
ATOM 748 N N . ASP A 1 90 ? 10.631 -0.892 -16.099 1.00 91.25 90 ASP A N 1
ATOM 749 C CA . ASP A 1 90 ? 10.820 0.361 -15.344 1.00 91.25 90 ASP A CA 1
ATOM 750 C C . ASP A 1 90 ? 9.656 1.377 -15.416 1.00 91.25 90 ASP A C 1
ATOM 752 O O . ASP A 1 90 ? 9.813 2.529 -15.003 1.00 91.25 90 ASP A O 1
ATOM 756 N N . GLU A 1 91 ? 8.461 0.962 -15.854 1.00 93.44 91 GLU A N 1
ATOM 757 C CA . GLU A 1 91 ? 7.229 1.768 -15.847 1.00 93.44 91 GLU A CA 1
ATOM 758 C C . GLU A 1 91 ? 6.054 1.062 -15.141 1.00 93.44 91 GLU A C 1
ATOM 760 O O . GLU A 1 91 ? 5.874 -0.145 -15.269 1.00 93.44 91 GLU A O 1
ATOM 765 N N . TYR A 1 92 ? 5.152 1.808 -14.500 1.00 94.25 92 TYR A N 1
ATOM 766 C CA . TYR A 1 92 ? 3.834 1.307 -14.077 1.00 94.25 92 TYR A CA 1
ATOM 767 C C . TYR A 1 92 ? 2.763 1.665 -15.116 1.00 94.25 92 TYR A C 1
ATOM 769 O O . TYR A 1 92 ? 1.924 2.544 -14.914 1.00 94.25 92 TYR A O 1
ATOM 777 N N . ARG A 1 93 ? 2.796 0.996 -16.274 1.00 90.38 93 ARG A N 1
ATOM 778 C CA . ARG A 1 93 ? 1.944 1.338 -17.435 1.00 90.38 93 ARG A CA 1
ATOM 779 C C . ARG A 1 93 ? 0.444 1.363 -17.133 1.00 90.38 93 ARG A C 1
ATOM 781 O O . ARG A 1 93 ? -0.279 2.177 -17.698 1.00 90.38 93 ARG A O 1
ATOM 788 N N . GLN A 1 94 ? -0.001 0.512 -16.214 1.00 88.50 94 GLN A N 1
ATOM 789 C CA . GLN A 1 94 ? -1.407 0.356 -15.841 1.00 88.50 94 GLN A CA 1
ATOM 790 C C . GLN A 1 94 ? -1.959 1.506 -14.972 1.00 88.50 94 GLN A C 1
ATOM 792 O O . GLN A 1 94 ? -3.160 1.545 -14.730 1.00 88.50 94 GLN A O 1
ATOM 797 N N . LEU A 1 95 ? -1.136 2.472 -14.534 1.00 87.62 95 LEU A N 1
ATOM 798 C CA . LEU A 1 95 ? -1.621 3.670 -13.825 1.00 87.62 95 LEU A CA 1
ATOM 799 C C . LEU A 1 95 ? -2.386 4.654 -14.726 1.00 87.62 95 LEU A C 1
ATOM 801 O O . LEU A 1 95 ? -3.072 5.538 -14.222 1.00 87.62 95 LEU A O 1
ATOM 805 N N . GLN A 1 96 ? -2.280 4.516 -16.051 1.00 76.50 96 GLN A N 1
ATOM 806 C CA . GLN A 1 96 ? -3.010 5.346 -17.017 1.00 76.50 96 GLN A CA 1
ATOM 807 C C . GLN A 1 96 ? -4.358 4.759 -17.453 1.00 76.50 96 GLN A C 1
ATOM 809 O O . GLN A 1 96 ? -4.967 5.295 -18.373 1.00 76.50 96 GLN A O 1
ATOM 814 N N . HIS A 1 97 ? -4.831 3.669 -16.843 1.00 74.62 97 HIS A N 1
ATOM 815 C CA . HIS A 1 97 ? -6.165 3.174 -17.164 1.00 74.62 97 HIS A CA 1
ATOM 816 C C . HIS A 1 97 ? -7.233 4.178 -16.714 1.00 74.62 97 HIS A C 1
ATOM 818 O O . HIS A 1 97 ? -7.347 4.509 -15.529 1.00 74.62 97 HIS A O 1
ATOM 824 N N . GLU A 1 98 ? -8.008 4.643 -17.695 1.00 72.19 98 GLU A N 1
ATOM 825 C CA . GLU A 1 98 ? -9.261 5.360 -17.493 1.00 72.19 98 GLU A CA 1
ATOM 826 C C . GLU A 1 98 ? -10.174 4.521 -16.589 1.00 72.19 98 GLU A C 1
ATOM 828 O O . GLU A 1 98 ? -10.341 3.311 -16.772 1.00 72.19 98 GLU A O 1
ATOM 833 N N . GLY A 1 99 ? -10.729 5.164 -15.567 1.00 63.53 99 GLY A N 1
ATOM 834 C CA . GLY A 1 99 ? -11.716 4.579 -14.676 1.00 63.53 99 GLY A CA 1
ATOM 835 C C . GLY A 1 99 ? -13.074 4.435 -15.362 1.00 63.53 99 GLY A C 1
ATOM 836 O O . GLY A 1 99 ? -13.312 4.935 -16.460 1.00 63.53 99 GLY A O 1
ATOM 837 N N . ALA A 1 100 ? -14.017 3.788 -14.675 1.00 61.38 100 ALA A N 1
ATOM 838 C CA . ALA A 1 100 ? -15.326 3.439 -15.235 1.00 61.38 100 ALA A CA 1
ATOM 839 C C . ALA A 1 100 ? -16.179 4.634 -15.726 1.00 61.38 100 ALA A C 1
ATOM 841 O O . ALA A 1 100 ? -17.166 4.422 -16.425 1.00 61.38 100 ALA A O 1
ATOM 842 N N . ALA A 1 101 ? -15.814 5.868 -15.360 1.00 62.03 101 ALA A N 1
ATOM 843 C CA . ALA A 1 101 ? -16.523 7.101 -15.702 1.00 62.03 101 ALA A CA 1
ATOM 844 C C . ALA A 1 101 ? -15.901 7.900 -16.871 1.00 62.03 101 ALA A C 1
ATOM 846 O O . ALA A 1 101 ? -16.337 9.022 -17.106 1.00 62.03 101 ALA A O 1
ATOM 847 N N . GLY A 1 102 ? -14.889 7.373 -17.575 1.00 58.41 102 GLY A N 1
ATOM 848 C CA . GLY A 1 102 ? -14.255 8.006 -18.749 1.00 58.41 102 GLY A CA 1
ATOM 849 C C . GLY A 1 102 ? -13.318 9.182 -18.434 1.00 58.41 102 GLY A C 1
ATOM 850 O O . GLY A 1 102 ? -12.194 9.211 -18.916 1.00 58.41 102 GLY A O 1
ATOM 851 N N . ASP A 1 103 ? -13.737 10.097 -17.558 1.00 60.25 103 ASP A N 1
ATOM 852 C CA . ASP A 1 103 ? -13.021 11.353 -17.266 1.00 60.25 103 ASP A CA 1
ATOM 853 C C . ASP A 1 103 ? -12.131 11.301 -16.003 1.00 60.25 103 ASP A C 1
ATOM 855 O O . ASP A 1 103 ? -11.504 12.292 -15.633 1.00 60.25 103 ASP A O 1
ATOM 859 N N . ASN A 1 104 ? -12.080 10.159 -15.309 1.00 75.94 104 ASN A N 1
ATOM 860 C CA . ASN A 1 104 ? -11.355 9.972 -14.043 1.00 75.94 104 ASN A CA 1
ATOM 861 C C . ASN A 1 104 ? -10.380 8.797 -14.147 1.00 75.94 104 ASN A C 1
ATOM 863 O O . ASN A 1 104 ? -10.720 7.787 -14.759 1.00 75.94 104 ASN A O 1
ATOM 867 N N . TYR A 1 105 ? -9.216 8.860 -13.498 1.00 87.75 105 TYR A N 1
ATOM 868 C CA . TYR A 1 105 ? -8.280 7.727 -13.457 1.00 87.75 105 TYR A CA 1
ATOM 869 C C . TYR A 1 105 ? -8.659 6.713 -12.362 1.00 87.75 105 TYR A C 1
ATOM 871 O O . TYR A 1 105 ? -9.456 7.001 -11.461 1.00 87.75 105 TYR A O 1
ATOM 879 N N . GLN A 1 106 ? -8.059 5.515 -12.390 1.00 88.44 106 GLN A N 1
ATOM 880 C CA . GLN A 1 106 ? -8.291 4.498 -11.350 1.00 88.44 106 GLN A CA 1
ATOM 881 C C . GLN A 1 106 ? -8.006 5.029 -9.929 1.00 88.44 106 GLN A C 1
ATOM 883 O O . GLN A 1 106 ? -8.785 4.758 -9.016 1.00 88.44 106 GLN A O 1
ATOM 888 N N . TYR A 1 107 ? -6.965 5.853 -9.744 1.00 91.81 107 TYR A N 1
ATOM 889 C CA . TYR A 1 107 ? -6.655 6.448 -8.437 1.00 91.81 107 TYR A CA 1
ATOM 890 C C . TYR A 1 107 ? -7.729 7.429 -7.944 1.00 91.81 107 TYR A C 1
ATOM 892 O O . TYR A 1 107 ? -7.942 7.518 -6.739 1.00 91.81 107 TYR A O 1
ATOM 900 N N . ASP A 1 108 ? -8.441 8.136 -8.829 1.00 92.38 108 ASP A N 1
ATOM 901 C CA . ASP A 1 108 ? -9.531 9.034 -8.424 1.00 92.38 108 ASP A CA 1
ATOM 902 C C . ASP A 1 108 ? -10.738 8.229 -7.939 1.00 92.38 108 ASP A C 1
ATOM 904 O O . ASP A 1 108 ? -11.376 8.593 -6.952 1.00 92.38 108 ASP A O 1
ATOM 908 N N . THR A 1 109 ? -11.001 7.086 -8.583 1.00 92.88 109 THR A N 1
ATOM 909 C CA . THR A 1 109 ? -12.024 6.126 -8.139 1.00 92.88 109 THR A CA 1
ATOM 910 C C . THR A 1 109 ? -11.667 5.564 -6.763 1.00 92.88 109 THR A C 1
ATOM 912 O O . THR A 1 109 ? -12.498 5.617 -5.860 1.00 92.88 109 THR A O 1
ATOM 915 N N . LEU A 1 110 ? -10.416 5.128 -6.577 1.00 95.12 110 LEU A N 1
ATOM 916 C CA . LEU A 1 110 ? -9.885 4.612 -5.312 1.00 95.12 110 LEU A CA 1
ATOM 917 C C . LEU A 1 110 ? -9.962 5.638 -4.171 1.00 95.12 110 LEU A C 1
ATOM 919 O O . LEU A 1 110 ? -10.400 5.309 -3.067 1.00 95.12 110 LEU A O 1
ATOM 923 N N . ILE A 1 111 ? -9.545 6.883 -4.428 1.00 95.31 111 ILE A N 1
ATOM 924 C CA . ILE A 1 111 ? -9.577 7.968 -3.439 1.00 95.31 111 ILE A CA 1
ATOM 925 C C . ILE A 1 111 ? -11.023 8.298 -3.071 1.00 95.31 111 ILE A C 1
ATOM 927 O O . ILE A 1 111 ? -11.357 8.243 -1.890 1.00 95.31 111 ILE A O 1
ATOM 931 N N . ARG A 1 112 ? -11.884 8.579 -4.060 1.00 94.69 112 ARG A N 1
ATOM 932 C CA . ARG A 1 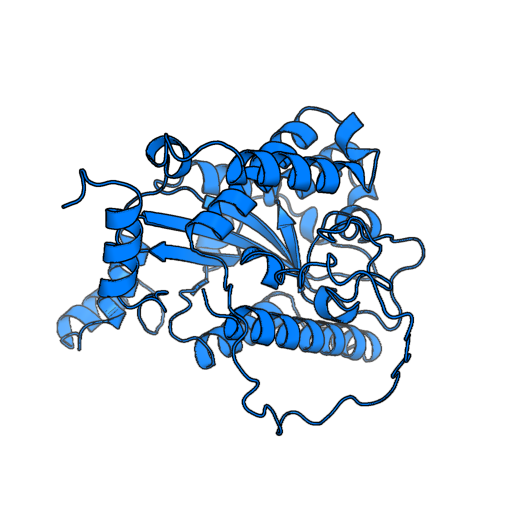112 ? -13.288 8.944 -3.824 1.00 94.69 112 ARG A CA 1
ATOM 933 C C . ARG A 1 112 ? -14.029 7.840 -3.078 1.00 94.69 112 ARG A C 1
ATOM 935 O O . ARG A 1 112 ? -14.596 8.101 -2.025 1.00 94.69 112 ARG A O 1
ATOM 942 N N . ALA A 1 113 ? -13.957 6.600 -3.562 1.00 93.44 113 ALA A N 1
ATOM 943 C CA . ALA A 1 113 ? -14.645 5.483 -2.926 1.00 93.44 113 ALA A CA 1
ATOM 944 C C . ALA A 1 113 ? -14.188 5.273 -1.474 1.00 93.44 113 ALA A C 1
ATOM 946 O O . ALA A 1 113 ? -14.988 4.839 -0.660 1.00 93.44 113 ALA A O 1
ATOM 947 N N . SER A 1 114 ? -12.925 5.569 -1.137 1.00 95.12 114 SER A N 1
ATOM 948 C CA . SER A 1 114 ? -12.417 5.488 0.247 1.00 95.12 114 SER A CA 1
ATOM 949 C C . SER A 1 114 ? -12.906 6.631 1.146 1.00 95.12 114 SER A C 1
ATOM 951 O O . SER A 1 114 ? -12.959 6.472 2.360 1.00 95.12 114 SER A O 1
ATOM 953 N N . GLN A 1 115 ? -13.244 7.787 0.570 1.00 93.62 115 GLN A N 1
ATOM 954 C CA . GLN A 1 115 ? -13.840 8.919 1.291 1.00 93.62 115 GLN A CA 1
ATOM 955 C C . GLN A 1 115 ? -15.351 8.745 1.500 1.00 93.62 115 GLN A C 1
ATOM 957 O O . GLN A 1 115 ? -15.889 9.286 2.460 1.00 93.62 115 GLN A O 1
ATOM 962 N N . ASP A 1 116 ? -16.006 7.984 0.620 1.00 92.38 116 ASP A N 1
ATOM 963 C CA . ASP A 1 116 ? -17.438 7.669 0.672 1.00 92.38 116 ASP A CA 1
ATOM 964 C C . ASP A 1 116 ? -17.772 6.521 1.670 1.00 92.38 116 ASP A C 1
ATOM 966 O O . ASP A 1 116 ? -18.944 6.194 1.859 1.00 92.38 116 ASP A O 1
ATOM 970 N N . GLU A 1 117 ? -16.773 5.893 2.312 1.00 89.88 117 GLU A N 1
ATOM 971 C CA . GLU A 1 117 ? -16.971 4.810 3.296 1.00 89.88 117 GLU A CA 1
ATOM 972 C C . GLU A 1 117 ? -17.439 5.315 4.680 1.00 89.88 117 GLU A C 1
ATOM 974 O O . GLU A 1 117 ? -17.015 6.377 5.136 1.00 89.88 117 GLU A O 1
ATOM 979 N N . PRO A 1 118 ? -18.237 4.522 5.428 1.00 87.31 118 PRO A N 1
ATOM 980 C CA . PRO A 1 118 ? -18.677 4.864 6.783 1.00 87.31 118 PRO A CA 1
ATOM 981 C C . PRO A 1 118 ? -17.593 4.658 7.857 1.00 87.31 118 PRO A C 1
ATOM 983 O O . PRO A 1 118 ? -17.816 5.007 9.015 1.00 87.31 118 PRO A O 1
ATOM 986 N N . ILE A 1 119 ? -16.446 4.070 7.498 1.00 89.06 119 ILE A N 1
ATOM 987 C CA . ILE A 1 119 ? -15.245 4.005 8.339 1.00 89.06 119 ILE A CA 1
ATOM 988 C C . ILE A 1 119 ? -14.077 4.688 7.633 1.00 89.06 119 ILE A C 1
ATOM 990 O O . ILE A 1 119 ? -13.954 4.633 6.406 1.00 89.06 119 ILE A O 1
ATOM 994 N N . LEU A 1 120 ? -13.174 5.269 8.420 1.00 92.88 120 LEU A N 1
ATOM 995 C CA . LEU A 1 120 ? -11.920 5.827 7.932 1.00 92.88 120 LEU A CA 1
ATOM 996 C C . LEU A 1 120 ? -11.165 4.795 7.080 1.00 92.88 120 LEU A C 1
ATOM 998 O O . LEU A 1 120 ? -10.764 3.739 7.568 1.00 92.88 120 LEU A O 1
ATOM 1002 N N . THR A 1 121 ? -10.977 5.112 5.801 1.00 95.31 121 THR A N 1
ATOM 1003 C CA . THR A 1 121 ? -10.363 4.214 4.819 1.00 95.31 121 THR A CA 1
ATOM 1004 C C . THR A 1 121 ? -9.224 4.933 4.108 1.00 95.31 121 THR A C 1
ATOM 1006 O O . THR A 1 121 ? -9.424 5.981 3.495 1.00 95.31 121 THR A O 1
ATOM 1009 N N . PHE A 1 122 ? -8.011 4.380 4.184 1.00 96.69 122 PHE A N 1
ATOM 1010 C CA . PHE A 1 122 ? -6.818 4.981 3.587 1.00 96.69 122 PHE A CA 1
ATOM 1011 C C . PHE A 1 122 ? -6.491 4.339 2.225 1.00 96.69 122 PHE A C 1
ATOM 1013 O O . PHE A 1 122 ? -6.085 3.169 2.189 1.00 96.69 122 PHE A O 1
ATOM 1020 N N . PRO A 1 123 ? -6.617 5.082 1.106 1.00 97.75 123 PRO A N 1
ATOM 1021 C CA . PRO A 1 123 ? -6.362 4.568 -0.236 1.00 97.75 123 PRO A CA 1
ATOM 1022 C C . PRO A 1 123 ? -4.861 4.470 -0.538 1.00 97.75 123 PRO A C 1
ATOM 1024 O O . PRO A 1 123 ? -4.134 5.469 -0.513 1.00 97.75 123 PRO A O 1
ATOM 1027 N N . HIS A 1 124 ? -4.401 3.276 -0.900 1.00 98.06 124 HIS A N 1
ATOM 1028 C CA . HIS A 1 124 ? -3.000 2.981 -1.193 1.00 98.06 124 HIS A CA 1
ATOM 1029 C C . HIS A 1 124 ? -2.827 2.213 -2.505 1.00 98.06 124 HIS A C 1
ATOM 1031 O O . HIS A 1 124 ? -3.673 1.420 -2.911 1.00 98.06 124 HIS A O 1
ATOM 1037 N N . TYR A 1 125 ? -1.667 2.397 -3.124 1.00 98.06 125 TYR A N 1
ATOM 1038 C CA . TYR A 1 125 ? -1.120 1.480 -4.111 1.00 98.06 125 TYR A CA 1
ATOM 1039 C C . TYR A 1 125 ? -0.104 0.541 -3.461 1.00 98.06 125 TYR A C 1
ATOM 1041 O O . TYR A 1 125 ? 0.641 0.954 -2.571 1.00 98.06 125 TYR A O 1
ATOM 1049 N N . VAL A 1 126 ? -0.037 -0.700 -3.944 1.00 98.50 126 VAL A N 1
ATOM 1050 C CA . VAL A 1 126 ? 1.085 -1.622 -3.709 1.00 98.50 126 VAL A CA 1
ATOM 1051 C C . VAL A 1 126 ? 1.717 -1.970 -5.050 1.00 98.50 126 VAL A C 1
ATOM 1053 O O . VAL A 1 126 ? 1.084 -2.543 -5.931 1.00 98.50 126 VAL A O 1
ATOM 1056 N N . PHE A 1 127 ? 2.985 -1.626 -5.213 1.00 98.31 127 PHE A N 1
ATOM 1057 C CA . PHE A 1 127 ? 3.735 -1.888 -6.427 1.00 98.31 127 PHE A CA 1
ATOM 1058 C C . PHE A 1 127 ? 4.471 -3.224 -6.343 1.00 98.31 127 PHE A C 1
ATOM 1060 O O . PHE A 1 127 ? 5.243 -3.441 -5.407 1.00 98.31 127 PHE A O 1
ATOM 1067 N N . PHE A 1 128 ? 4.255 -4.102 -7.328 1.00 98.50 128 PHE A N 1
ATOM 1068 C CA . PHE A 1 128 ? 5.021 -5.340 -7.481 1.00 98.50 128 PHE A CA 1
ATOM 1069 C C . PHE A 1 128 ? 6.213 -5.114 -8.401 1.00 98.50 128 PHE A C 1
ATOM 1071 O O . PHE A 1 128 ? 6.064 -4.877 -9.606 1.00 98.50 128 PHE A O 1
ATOM 1078 N N . ASN A 1 129 ? 7.395 -5.230 -7.813 1.00 97.94 129 ASN A N 1
ATOM 1079 C CA . ASN A 1 129 ? 8.665 -4.847 -8.403 1.00 97.94 129 ASN A CA 1
ATOM 1080 C C . ASN A 1 129 ? 9.616 -6.040 -8.483 1.00 97.94 129 ASN A C 1
ATOM 1082 O O . ASN A 1 129 ? 9.409 -7.064 -7.836 1.00 97.94 129 ASN A O 1
ATOM 1086 N N . GLY A 1 130 ? 10.697 -5.900 -9.248 1.00 96.44 130 GLY A N 1
ATOM 1087 C CA . GLY A 1 130 ? 11.772 -6.885 -9.252 1.00 96.44 130 GLY A CA 1
ATOM 1088 C C . GLY A 1 130 ? 12.783 -6.636 -10.357 1.00 96.44 130 GLY A C 1
ATOM 1089 O O . GLY A 1 130 ? 12.451 -6.689 -11.539 1.00 96.44 130 GLY A O 1
ATOM 1090 N N . TRP A 1 131 ? 14.040 -6.439 -9.965 1.00 94.69 131 TRP A N 1
ATOM 1091 C CA . TRP A 1 131 ? 15.146 -6.179 -10.883 1.00 94.69 131 TRP A CA 1
ATOM 1092 C C . TRP A 1 131 ? 16.329 -7.117 -10.641 1.00 94.69 131 TRP A C 1
ATOM 1094 O O . TRP A 1 131 ? 16.456 -7.756 -9.595 1.00 94.69 131 TRP A O 1
ATOM 1104 N N . ARG A 1 132 ? 17.250 -7.171 -11.610 1.00 91.56 132 ARG A N 1
ATOM 1105 C CA . ARG A 1 132 ? 18.580 -7.773 -11.400 1.00 91.56 132 ARG A CA 1
ATOM 1106 C C . ARG A 1 132 ? 19.503 -6.870 -10.573 1.00 91.56 132 ARG A C 1
ATOM 1108 O O . ARG A 1 132 ? 20.370 -7.377 -9.873 1.00 91.56 132 ARG A O 1
ATOM 1115 N N . THR A 1 133 ? 19.305 -5.560 -10.673 1.00 90.81 133 THR A N 1
ATOM 1116 C CA . THR A 1 133 ? 20.053 -4.487 -10.005 1.00 90.81 133 THR A CA 1
ATOM 1117 C C . THR A 1 133 ? 19.086 -3.343 -9.729 1.00 90.81 133 THR A C 1
ATOM 1119 O O . THR A 1 133 ? 18.247 -3.072 -10.587 1.00 90.81 133 THR A O 1
ATOM 1122 N N . TRP A 1 134 ? 19.203 -2.664 -8.587 1.00 91.44 134 TRP A N 1
ATOM 1123 C CA . TRP A 1 134 ? 18.387 -1.485 -8.276 1.00 91.44 134 TRP A CA 1
ATOM 1124 C C . TRP A 1 134 ? 18.410 -0.439 -9.416 1.00 91.44 134 TRP A C 1
ATOM 1126 O O . TRP A 1 134 ? 19.479 -0.222 -10.001 1.00 91.44 134 TRP A O 1
ATOM 1136 N N . PRO A 1 135 ? 17.277 0.213 -9.750 1.00 90.50 135 PRO A N 1
ATOM 1137 C CA . PRO A 1 135 ? 17.222 1.224 -10.805 1.00 90.50 135 PRO A CA 1
ATOM 1138 C C . PRO A 1 135 ? 18.235 2.359 -10.613 1.00 90.50 135 PRO A C 1
ATOM 1140 O O . PRO A 1 135 ? 18.318 2.990 -9.556 1.00 90.50 135 PRO A O 1
ATOM 1143 N N . SER A 1 136 ? 19.005 2.656 -11.660 1.00 87.75 136 SER A N 1
ATOM 1144 C CA . SER A 1 136 ? 20.039 3.692 -11.617 1.00 87.75 136 SER A CA 1
ATOM 1145 C C . SER A 1 136 ? 19.447 5.077 -11.352 1.00 87.75 136 SER A C 1
ATOM 1147 O O . SER A 1 136 ? 18.506 5.486 -12.029 1.00 87.75 136 SER A O 1
ATOM 1149 N N . GLY A 1 137 ? 20.044 5.822 -10.421 1.00 85.56 137 GLY A N 1
ATOM 1150 C CA . GLY A 1 137 ? 19.636 7.192 -10.091 1.00 85.56 137 GLY A CA 1
ATOM 1151 C C . GLY A 1 137 ? 18.457 7.301 -9.122 1.00 85.56 137 GLY A C 1
ATOM 1152 O O . GLY A 1 137 ? 18.181 8.401 -8.660 1.00 85.56 137 GLY A O 1
ATOM 1153 N N . VAL A 1 138 ? 17.803 6.194 -8.758 1.00 87.75 138 VAL A N 1
ATOM 1154 C CA . VAL A 1 138 ? 16.693 6.212 -7.798 1.00 87.75 138 VAL A CA 1
ATOM 1155 C C . VAL A 1 138 ? 17.228 6.197 -6.370 1.00 87.75 138 VAL A C 1
ATOM 1157 O O . VAL A 1 138 ? 17.767 5.187 -5.913 1.00 87.75 138 VAL A O 1
ATOM 1160 N N . GLN A 1 139 ? 17.058 7.308 -5.654 1.00 85.19 139 GLN A N 1
ATOM 1161 C CA . GLN A 1 139 ? 17.296 7.378 -4.213 1.00 85.19 139 GLN A CA 1
ATOM 1162 C C . GLN A 1 139 ? 16.000 7.078 -3.450 1.00 85.19 139 GLN A C 1
ATOM 1164 O O . GLN A 1 139 ? 14.902 7.292 -3.954 1.00 85.19 139 GLN A O 1
ATOM 1169 N N . TRP A 1 140 ? 16.118 6.540 -2.237 1.00 85.38 140 TRP A N 1
ATOM 1170 C CA . TRP A 1 140 ? 14.971 6.213 -1.390 1.00 85.38 140 TRP A CA 1
ATOM 1171 C C . TRP A 1 140 ? 15.099 6.896 -0.035 1.00 85.38 140 TRP A C 1
ATOM 1173 O O . TRP A 1 140 ? 16.100 6.705 0.662 1.00 85.38 140 TRP A O 1
ATOM 1183 N N . TYR A 1 141 ? 14.063 7.655 0.329 1.00 79.31 141 TYR A N 1
ATOM 1184 C CA . TYR A 1 141 ? 14.035 8.529 1.507 1.00 79.31 141 TYR A CA 1
ATOM 1185 C C . TYR A 1 141 ? 12.988 8.115 2.556 1.00 79.31 141 TYR A C 1
ATOM 1187 O O . TYR A 1 141 ? 12.864 8.764 3.599 1.00 79.31 141 TYR A O 1
ATOM 1195 N N . GLY A 1 142 ? 12.270 7.008 2.315 1.00 78.19 142 GLY A N 1
ATOM 1196 C CA . GLY A 1 142 ? 11.228 6.491 3.211 1.00 78.19 142 GLY A CA 1
ATOM 1197 C C . GLY A 1 142 ? 11.719 6.140 4.617 1.00 78.19 142 GLY A C 1
ATOM 1198 O O . GLY A 1 142 ? 10.941 6.172 5.565 1.00 78.19 142 GLY A O 1
ATOM 1199 N N . CYS A 1 143 ? 13.015 5.855 4.779 1.00 82.56 143 CYS A N 1
ATOM 1200 C CA . CYS A 1 143 ? 13.652 5.538 6.057 1.00 82.56 143 CYS A CA 1
ATOM 1201 C C . CYS A 1 143 ? 13.274 6.510 7.197 1.00 82.56 143 CYS A C 1
ATOM 1203 O O . CYS A 1 143 ? 13.550 7.703 7.069 1.00 82.56 143 CYS A O 1
ATOM 1205 N N . PRO A 1 144 ? 12.798 6.040 8.371 1.00 74.31 144 PRO A N 1
ATOM 1206 C CA . PRO A 1 144 ? 12.491 6.899 9.521 1.00 74.31 144 PRO A CA 1
ATOM 1207 C C . PRO A 1 144 ? 13.690 7.698 10.051 1.00 74.31 144 PRO A C 1
ATOM 1209 O O . PRO A 1 144 ? 13.509 8.668 10.776 1.00 74.31 144 PRO A O 1
ATOM 1212 N N . SER A 1 145 ? 14.916 7.305 9.697 1.00 75.75 145 SER A N 1
ATOM 1213 C CA . SER A 1 145 ? 16.149 8.012 10.060 1.00 75.75 145 SER A CA 1
ATOM 1214 C C . SER A 1 145 ? 16.651 8.985 8.982 1.00 75.75 145 SER A C 1
ATOM 1216 O O . SER A 1 145 ? 17.751 9.505 9.128 1.00 75.75 145 SER A O 1
ATOM 1218 N N . GLY A 1 146 ? 15.932 9.166 7.865 1.00 74.81 146 GLY A N 1
ATOM 1219 C CA . GLY A 1 146 ? 16.382 9.978 6.718 1.00 74.81 146 GLY A CA 1
ATOM 1220 C C . GLY A 1 146 ? 17.594 9.404 5.961 1.00 74.81 146 GLY A C 1
ATOM 1221 O O . GLY A 1 146 ? 18.157 10.053 5.084 1.00 74.81 146 GLY A O 1
ATOM 1222 N N . VAL A 1 147 ? 18.023 8.183 6.295 1.00 79.69 147 VAL A N 1
ATOM 1223 C CA . VAL A 1 147 ? 19.212 7.532 5.722 1.00 79.69 147 VAL A CA 1
ATOM 1224 C C . VAL A 1 147 ? 18.833 6.734 4.462 1.00 79.69 147 VAL A C 1
ATOM 1226 O O . VAL A 1 147 ? 17.897 5.936 4.546 1.00 79.69 147 VAL A O 1
ATOM 1229 N N . PRO A 1 148 ? 19.576 6.848 3.338 1.00 79.94 148 PRO A N 1
ATOM 1230 C CA . PRO A 1 148 ? 19.326 6.066 2.123 1.00 79.94 148 PRO A CA 1
ATOM 1231 C C . PRO A 1 148 ? 19.304 4.547 2.352 1.00 79.94 148 PRO A C 1
ATOM 1233 O O . PRO A 1 148 ? 20.031 4.037 3.208 1.00 79.94 148 PRO A O 1
ATOM 1236 N N . LEU A 1 149 ? 18.529 3.823 1.535 1.00 79.69 149 LEU A N 1
ATOM 1237 C CA . LEU A 1 149 ? 18.208 2.392 1.700 1.00 79.69 149 LEU A CA 1
ATOM 1238 C C . LEU A 1 149 ? 19.432 1.520 2.026 1.00 79.69 149 LEU A C 1
ATOM 1240 O O . LEU A 1 149 ? 19.512 0.936 3.104 1.00 79.69 149 LEU A O 1
ATOM 1244 N N . GLY A 1 150 ? 20.452 1.538 1.162 1.00 74.44 150 GLY A N 1
ATOM 1245 C CA . GLY A 1 150 ? 21.688 0.760 1.333 1.00 74.44 150 GLY A CA 1
ATOM 1246 C C . GLY A 1 150 ? 22.576 1.147 2.529 1.00 74.44 150 GLY A C 1
ATOM 1247 O O . GLY A 1 150 ? 23.659 0.587 2.687 1.00 74.44 150 GLY A O 1
ATOM 1248 N N . ARG A 1 151 ? 22.166 2.114 3.362 1.00 80.19 151 ARG A N 1
ATOM 1249 C CA . ARG A 1 151 ? 22.864 2.528 4.592 1.00 80.19 151 ARG A CA 1
ATOM 1250 C C . ARG A 1 151 ? 22.007 2.439 5.855 1.00 80.19 151 ARG A C 1
ATOM 1252 O O . ARG A 1 151 ? 22.575 2.492 6.941 1.00 80.19 151 ARG A O 1
ATOM 1259 N N . CYS A 1 152 ? 20.680 2.341 5.750 1.00 79.69 152 CYS A N 1
ATOM 1260 C CA . CYS A 1 152 ? 19.816 2.430 6.927 1.00 79.69 152 CYS A CA 1
ATOM 1261 C C . CYS A 1 152 ? 19.715 1.125 7.725 1.00 79.69 152 CYS A C 1
ATOM 1263 O O . CYS A 1 152 ? 19.537 1.174 8.936 1.00 79.69 152 CYS A O 1
ATOM 1265 N N . GLY A 1 153 ? 19.796 -0.031 7.058 1.00 82.69 153 GLY A N 1
ATOM 1266 C CA . GLY A 1 153 ? 19.594 -1.346 7.679 1.00 82.69 153 GLY A CA 1
ATOM 1267 C C . GLY A 1 153 ? 18.159 -1.636 8.150 1.00 82.69 153 GLY A C 1
ATOM 1268 O O . GLY A 1 153 ? 17.924 -2.708 8.699 1.00 82.69 153 GLY A O 1
ATOM 1269 N N . HIS A 1 154 ? 17.210 -0.715 7.940 1.00 84.81 154 HIS A N 1
ATOM 1270 C CA . HIS A 1 154 ? 15.787 -0.886 8.272 1.00 84.81 154 HIS A CA 1
ATOM 1271 C C . HIS A 1 154 ? 14.984 -1.593 7.180 1.00 84.81 154 HIS A C 1
ATOM 1273 O O . HIS A 1 154 ? 13.901 -2.093 7.473 1.00 84.81 154 HIS A O 1
ATOM 1279 N N . ALA A 1 155 ? 15.497 -1.592 5.948 1.00 87.31 155 ALA A N 1
ATOM 1280 C CA . ALA A 1 155 ? 14.953 -2.356 4.840 1.00 87.31 155 ALA A CA 1
ATOM 1281 C C . ALA A 1 155 ? 16.062 -2.767 3.857 1.00 87.31 155 ALA A C 1
ATOM 1283 O O . ALA A 1 155 ? 17.093 -2.091 3.764 1.00 87.31 155 ALA A O 1
ATOM 1284 N N . SER A 1 156 ? 15.849 -3.855 3.118 1.00 91.44 156 SER A N 1
ATOM 1285 C CA . SER A 1 156 ? 16.677 -4.254 1.971 1.00 91.44 156 SER A CA 1
ATOM 1286 C C . SER A 1 156 ? 16.079 -3.794 0.636 1.00 91.44 156 SER A C 1
ATOM 1288 O O . SER A 1 156 ? 14.903 -3.446 0.543 1.00 91.44 156 SER A O 1
ATOM 1290 N N . GLU A 1 157 ? 16.880 -3.809 -0.435 1.00 93.25 157 GLU A N 1
ATOM 1291 C CA . GLU A 1 157 ? 16.381 -3.543 -1.794 1.00 93.25 157 GLU A CA 1
ATOM 1292 C C . GLU A 1 157 ? 15.257 -4.513 -2.176 1.00 93.25 157 GLU A C 1
ATOM 1294 O O . GLU A 1 157 ? 14.237 -4.099 -2.719 1.00 93.25 157 GLU A O 1
ATOM 1299 N N . GLN A 1 158 ? 15.406 -5.796 -1.837 1.00 95.56 158 GLN A N 1
ATOM 1300 C CA . GLN A 1 158 ? 14.465 -6.849 -2.213 1.00 95.56 158 GLN A CA 1
ATOM 1301 C C . GLN A 1 158 ? 13.116 -6.752 -1.480 1.00 95.56 158 GLN A C 1
ATOM 1303 O O . GLN A 1 158 ? 12.104 -7.190 -2.024 1.00 95.56 158 GLN A O 1
ATOM 1308 N N . GLU A 1 159 ? 13.063 -6.128 -0.300 1.00 95.38 159 GLU A N 1
ATOM 1309 C CA . GLU A 1 159 ? 11.808 -5.826 0.412 1.00 95.38 159 GLU A CA 1
ATOM 1310 C C . GLU A 1 159 ? 10.953 -4.767 -0.302 1.00 95.38 159 GLU A C 1
ATOM 1312 O O . GLU A 1 159 ? 9.746 -4.693 -0.087 1.00 95.38 159 GLU A O 1
ATOM 1317 N N . MET A 1 160 ? 11.532 -4.007 -1.239 1.00 96.00 160 MET A N 1
ATOM 1318 C CA . MET A 1 160 ? 10.768 -3.150 -2.152 1.00 96.00 160 MET A CA 1
ATOM 1319 C C . MET A 1 160 ? 10.114 -3.942 -3.298 1.00 96.00 160 MET A C 1
ATOM 1321 O O . MET A 1 160 ? 9.453 -3.346 -4.147 1.00 96.00 160 MET A O 1
ATOM 1325 N N . GLY A 1 161 ? 10.253 -5.277 -3.327 1.00 97.75 161 GLY A N 1
ATOM 1326 C CA . GLY A 1 161 ? 9.531 -6.174 -4.240 1.00 97.75 161 GLY A CA 1
ATOM 1327 C C . GLY A 1 161 ? 8.009 -6.077 -4.111 1.00 97.75 161 GLY A C 1
ATOM 1328 O O . GLY A 1 161 ? 7.304 -6.263 -5.100 1.00 97.75 161 GLY A O 1
ATOM 1329 N N . CYS A 1 162 ? 7.530 -5.688 -2.927 1.00 98.44 162 CYS A N 1
ATOM 1330 C CA . CYS A 1 162 ? 6.199 -5.137 -2.702 1.00 98.44 162 CYS A CA 1
ATOM 1331 C C . CYS A 1 162 ? 6.365 -3.788 -1.985 1.00 98.44 162 CYS A C 1
ATOM 1333 O O . CYS A 1 162 ? 6.637 -3.764 -0.783 1.00 98.44 162 CYS A O 1
ATOM 1335 N N . SER A 1 163 ? 6.210 -2.663 -2.688 1.00 97.56 163 SER A N 1
ATOM 1336 C CA . SER A 1 163 ? 6.336 -1.329 -2.080 1.00 97.56 163 SER A CA 1
ATOM 1337 C C . SER A 1 163 ? 5.009 -0.573 -2.073 1.00 97.56 163 SER A C 1
ATOM 1339 O O . SER A 1 163 ? 4.380 -0.438 -3.119 1.00 97.56 163 SER A O 1
ATOM 1341 N N . ALA A 1 164 ? 4.594 -0.043 -0.927 1.00 97.62 164 ALA A N 1
ATOM 1342 C CA . ALA A 1 164 ? 3.350 0.701 -0.774 1.00 97.62 164 ALA A CA 1
ATOM 1343 C C . ALA A 1 164 ? 3.532 2.221 -0.907 1.00 97.62 164 ALA A C 1
ATOM 1345 O O . ALA A 1 164 ? 4.577 2.768 -0.546 1.00 97.62 164 ALA A O 1
ATOM 1346 N N . MET A 1 165 ? 2.488 2.901 -1.386 1.00 95.88 165 MET A N 1
ATOM 1347 C CA . MET A 1 165 ? 2.439 4.356 -1.559 1.00 95.88 165 MET A CA 1
ATOM 1348 C C . MET A 1 165 ? 0.991 4.874 -1.457 1.00 95.88 165 MET A C 1
ATOM 1350 O O . MET A 1 165 ? 0.082 4.192 -1.927 1.00 95.88 165 MET A O 1
ATOM 1354 N N . PRO A 1 166 ? 0.721 6.067 -0.899 1.00 96.31 166 PRO A N 1
ATOM 1355 C CA . PRO A 1 166 ? -0.631 6.633 -0.864 1.00 96.31 166 PRO A CA 1
ATOM 1356 C C . PRO A 1 166 ? -1.146 6.958 -2.267 1.00 96.31 166 PRO A C 1
ATOM 1358 O O . PRO A 1 166 ? -0.432 7.571 -3.066 1.00 96.31 166 PRO A O 1
ATOM 1361 N N . ALA A 1 167 ? -2.412 6.646 -2.550 1.00 96.06 167 ALA A N 1
ATOM 1362 C CA . ALA A 1 167 ? -3.027 6.938 -3.849 1.00 96.06 167 ALA A CA 1
ATOM 1363 C C . ALA A 1 167 ? -3.024 8.439 -4.187 1.00 96.06 167 ALA A C 1
ATOM 1365 O O . ALA A 1 167 ? -2.877 8.818 -5.348 1.00 96.06 167 ALA A O 1
ATOM 1366 N N . ARG A 1 168 ? -3.094 9.297 -3.161 1.00 94.50 168 ARG A N 1
ATOM 1367 C CA . ARG A 1 168 ? -2.959 10.755 -3.289 1.00 94.50 168 ARG A CA 1
ATOM 1368 C C . ARG A 1 168 ? -1.637 11.185 -3.928 1.00 94.50 168 ARG A C 1
ATOM 1370 O O . ARG A 1 168 ? -1.627 12.029 -4.815 1.00 94.50 168 ARG A O 1
ATOM 1377 N N . LEU A 1 169 ? -0.518 10.567 -3.544 1.00 92.50 169 LEU A N 1
ATOM 1378 C CA . LEU A 1 169 ? 0.782 10.888 -4.145 1.00 92.50 169 LEU A CA 1
ATOM 1379 C C . LEU A 1 169 ? 0.900 10.357 -5.576 1.00 92.50 169 LEU A C 1
ATOM 1381 O O . LEU A 1 169 ? 1.504 11.017 -6.417 1.00 92.50 169 LEU A O 1
ATOM 1385 N N . VAL A 1 170 ? 0.299 9.198 -5.865 1.00 93.31 170 VAL A N 1
ATOM 1386 C CA . VAL A 1 170 ? 0.205 8.656 -7.232 1.00 93.31 170 VAL A CA 1
ATOM 1387 C C . VAL A 1 170 ? -0.533 9.644 -8.142 1.00 93.31 170 VAL A C 1
ATOM 1389 O O . VAL A 1 170 ? -0.017 10.017 -9.198 1.00 93.31 170 VAL A O 1
ATOM 1392 N N . ARG A 1 171 ? -1.680 10.160 -7.681 1.00 91.94 171 ARG A N 1
ATOM 1393 C CA . ARG A 1 171 ? -2.427 11.229 -8.354 1.00 91.94 171 ARG A CA 1
ATOM 1394 C C . ARG A 1 171 ? -1.596 12.499 -8.543 1.00 91.94 171 ARG A C 1
ATOM 1396 O O . ARG A 1 171 ? -1.569 13.056 -9.639 1.00 91.94 171 ARG A O 1
ATOM 1403 N N . ALA A 1 172 ? -0.906 12.946 -7.496 1.00 89.88 172 ALA A N 1
ATOM 1404 C CA . ALA A 1 172 ? -0.123 14.177 -7.523 1.00 89.88 172 ALA A CA 1
ATOM 1405 C C . ALA A 1 172 ? 1.060 14.099 -8.520 1.00 89.88 172 ALA A C 1
ATOM 1407 O O . ALA A 1 172 ? 1.296 15.041 -9.280 1.00 89.88 172 ALA A O 1
ATOM 1408 N N . ILE A 1 173 ? 1.737 12.944 -8.610 1.00 89.00 173 ILE A N 1
ATOM 1409 C CA . ILE A 1 173 ? 2.768 12.661 -9.629 1.00 89.00 173 ILE A CA 1
ATOM 1410 C C . ILE A 1 173 ? 2.178 12.720 -11.045 1.00 89.00 173 ILE A C 1
ATOM 1412 O O . ILE A 1 173 ? 2.739 13.391 -11.918 1.00 89.00 173 ILE A O 1
ATOM 1416 N N . HIS A 1 174 ? 1.032 12.071 -11.278 1.00 87.19 174 HIS A N 1
ATOM 1417 C CA . HIS A 1 174 ? 0.347 12.104 -12.575 1.00 87.19 174 HIS A CA 1
ATOM 1418 C C . HIS A 1 174 ? -0.030 13.533 -12.996 1.00 87.19 174 HIS A C 1
ATOM 1420 O O . HIS A 1 174 ? 0.289 13.949 -14.113 1.00 87.19 174 HIS A O 1
ATOM 1426 N N . ALA A 1 175 ? -0.625 14.314 -12.089 1.00 85.19 175 ALA A N 1
ATOM 1427 C CA . ALA A 1 175 ? -1.009 15.708 -12.327 1.00 85.19 175 ALA A CA 1
ATOM 1428 C C . ALA A 1 175 ? 0.189 16.649 -12.589 1.00 85.19 175 ALA A C 1
ATOM 1430 O O . ALA A 1 175 ? 0.025 17.730 -13.167 1.00 85.19 175 ALA A O 1
ATOM 1431 N N . GLY A 1 176 ? 1.394 16.261 -12.159 1.00 77.38 176 GLY A N 1
ATOM 1432 C CA . GLY A 1 176 ? 2.636 16.992 -12.408 1.00 77.38 176 GLY A CA 1
ATOM 1433 C C . GLY A 1 176 ? 3.338 16.645 -13.727 1.00 77.38 176 GLY A C 1
ATOM 1434 O O . GLY A 1 176 ? 3.992 17.519 -14.294 1.00 77.38 176 GLY A O 1
ATOM 1435 N N . ARG A 1 177 ? 3.240 15.395 -14.214 1.00 71.81 177 ARG A N 1
ATOM 1436 C CA . ARG A 1 177 ? 4.108 14.877 -15.300 1.00 71.81 177 ARG A CA 1
ATOM 1437 C C . ARG A 1 177 ? 3.393 14.207 -16.482 1.00 71.81 177 ARG A C 1
ATOM 1439 O O . ARG A 1 177 ? 4.055 13.881 -17.471 1.00 71.81 177 ARG A O 1
ATOM 1446 N N . GLY A 1 178 ? 2.079 13.987 -16.423 1.00 70.94 178 GLY A N 1
ATOM 1447 C CA . GLY A 1 178 ? 1.331 13.320 -17.496 1.00 70.94 178 GLY A CA 1
ATOM 1448 C C . GLY A 1 178 ? 1.935 11.956 -17.865 1.00 70.94 178 GLY A C 1
ATOM 1449 O O . GLY A 1 178 ? 2.251 11.152 -16.991 1.00 70.94 178 GLY A O 1
ATOM 1450 N N . VAL A 1 179 ? 2.157 11.699 -19.160 1.00 61.66 179 VAL A N 1
ATOM 1451 C CA . VAL A 1 179 ? 2.689 10.411 -19.661 1.00 61.66 179 VAL A CA 1
ATOM 1452 C C . VAL A 1 179 ? 4.118 10.109 -19.179 1.00 61.66 179 VAL A C 1
ATOM 1454 O O . VAL A 1 179 ? 4.486 8.942 -19.053 1.00 61.66 179 VAL A O 1
ATOM 1457 N N . ALA A 1 180 ? 4.923 11.127 -18.852 1.00 65.88 180 ALA A N 1
ATOM 1458 C CA . ALA A 1 180 ? 6.258 10.915 -18.285 1.00 65.88 180 ALA A CA 1
ATOM 1459 C C . ALA A 1 180 ? 6.206 10.374 -16.843 1.00 65.88 180 ALA A C 1
ATOM 1461 O O . ALA A 1 180 ? 7.137 9.698 -16.406 1.00 65.88 180 ALA A O 1
ATOM 1462 N N . GLY A 1 181 ? 5.095 10.599 -16.134 1.00 70.94 181 GLY A N 1
ATOM 1463 C CA . GLY A 1 181 ? 4.875 10.191 -14.747 1.00 70.94 181 GLY A CA 1
ATOM 1464 C C . GLY A 1 181 ? 4.710 8.688 -14.519 1.00 70.94 181 GLY A C 1
ATOM 1465 O O . GLY A 1 181 ? 4.193 8.313 -13.481 1.00 70.94 181 GLY A O 1
ATOM 1466 N N . ARG A 1 182 ? 5.097 7.806 -15.449 1.00 84.88 182 ARG A N 1
ATOM 1467 C CA . ARG A 1 182 ? 4.961 6.341 -15.292 1.00 84.88 182 ARG A CA 1
ATOM 1468 C C . ARG A 1 182 ? 6.217 5.640 -14.799 1.00 84.88 182 ARG A C 1
ATOM 1470 O O . ARG A 1 182 ? 6.127 4.486 -14.386 1.00 84.88 182 ARG A O 1
ATOM 1477 N N . ARG A 1 183 ? 7.382 6.283 -14.898 1.00 92.06 183 ARG A N 1
ATOM 1478 C CA . ARG A 1 183 ? 8.667 5.659 -14.557 1.00 92.06 183 ARG A CA 1
ATOM 1479 C C . ARG A 1 183 ? 8.717 5.329 -13.074 1.00 92.06 183 ARG A C 1
ATOM 1481 O O . ARG A 1 183 ? 8.345 6.159 -12.249 1.00 92.06 183 ARG A O 1
ATOM 1488 N N . VAL A 1 184 ? 9.246 4.160 -12.723 1.00 93.00 184 VAL A N 1
ATOM 1489 C CA . VAL A 1 184 ? 9.359 3.729 -11.320 1.00 93.00 184 VAL A CA 1
ATOM 1490 C C . VAL A 1 184 ? 10.170 4.729 -10.481 1.00 93.00 184 VAL A C 1
ATOM 1492 O O . VAL A 1 184 ? 9.865 4.926 -9.307 1.00 93.00 184 VAL A O 1
ATOM 1495 N N . SER A 1 185 ? 11.121 5.439 -11.098 1.00 91.81 185 SER A N 1
ATOM 1496 C CA . SER A 1 185 ? 11.890 6.526 -10.478 1.00 91.81 185 SER A CA 1
ATOM 1497 C C . SER A 1 185 ? 11.046 7.657 -9.879 1.00 91.81 185 SER A C 1
ATOM 1499 O O . SER A 1 185 ? 11.514 8.318 -8.966 1.00 91.81 185 SER A O 1
ATOM 1501 N N . GLU A 1 186 ? 9.816 7.882 -10.347 1.00 91.12 186 GLU A N 1
ATOM 1502 C CA . GLU A 1 186 ? 8.929 8.921 -9.800 1.00 91.12 186 GLU A CA 1
ATOM 1503 C C . GLU A 1 186 ? 8.298 8.498 -8.456 1.00 91.12 186 GLU A C 1
ATOM 1505 O O . GLU A 1 186 ? 8.091 9.315 -7.554 1.00 91.12 186 GLU A O 1
ATOM 1510 N N . TYR A 1 187 ? 8.015 7.198 -8.316 1.00 93.12 187 TYR A N 1
ATOM 1511 C CA . TYR A 1 187 ? 7.243 6.612 -7.214 1.00 93.12 187 TYR A CA 1
ATOM 1512 C C . TYR A 1 187 ? 8.114 6.005 -6.127 1.00 93.12 187 TYR A C 1
ATOM 1514 O O . TYR A 1 187 ? 7.820 6.151 -4.942 1.00 93.12 187 TYR A O 1
ATOM 1522 N N . LEU A 1 188 ? 9.171 5.290 -6.517 1.00 92.25 188 LEU A N 1
ATOM 1523 C CA . LEU A 1 188 ? 9.974 4.495 -5.596 1.00 92.25 188 LEU A CA 1
ATOM 1524 C C . LEU A 1 188 ? 10.656 5.343 -4.502 1.00 92.25 188 LEU A C 1
ATOM 1526 O O . LEU A 1 188 ? 10.643 4.881 -3.362 1.00 92.25 188 LEU A O 1
ATOM 1530 N N . PRO A 1 189 ? 11.127 6.591 -4.747 1.00 91.12 189 PRO A N 1
ATOM 1531 C CA . PRO A 1 189 ? 11.605 7.480 -3.678 1.00 91.12 189 PRO A CA 1
ATOM 1532 C C . PRO A 1 189 ? 10.549 7.778 -2.600 1.00 91.12 189 PRO A C 1
ATOM 1534 O O . PRO A 1 189 ? 10.878 7.946 -1.424 1.00 91.12 189 PRO A O 1
ATOM 1537 N N . ARG A 1 190 ? 9.272 7.800 -3.008 1.00 91.06 190 ARG A N 1
ATOM 1538 C CA . ARG A 1 190 ? 8.076 8.131 -2.212 1.00 91.06 190 ARG A CA 1
ATOM 1539 C C . ARG A 1 190 ? 7.271 6.890 -1.790 1.00 91.06 190 ARG A C 1
ATOM 1541 O O . ARG A 1 190 ? 6.168 7.023 -1.271 1.00 91.06 190 ARG A O 1
ATOM 1548 N N . SER A 1 191 ? 7.821 5.695 -2.000 1.00 94.56 191 SER A N 1
ATOM 1549 C CA . SER A 1 191 ? 7.247 4.416 -1.571 1.00 94.56 191 SER A CA 1
ATOM 1550 C C . SER A 1 191 ? 7.976 3.884 -0.334 1.00 94.56 191 SER A C 1
ATOM 1552 O O . SER A 1 191 ? 9.124 4.240 -0.079 1.00 94.56 191 SER A O 1
ATOM 1554 N N . VAL A 1 192 ? 7.349 2.985 0.418 1.00 94.56 192 VAL A N 1
ATOM 1555 C CA . VAL A 1 192 ? 7.960 2.225 1.532 1.00 94.56 192 VAL A CA 1
ATOM 1556 C C . VAL A 1 192 ? 7.775 0.724 1.304 1.00 94.56 192 VAL A C 1
ATOM 1558 O O . VAL A 1 192 ? 6.899 0.359 0.520 1.00 94.56 192 VAL A O 1
ATOM 1561 N N . PRO A 1 193 ? 8.531 -0.173 1.964 1.00 96.00 193 PRO A N 1
ATOM 1562 C CA . PRO A 1 193 ? 8.170 -1.589 2.009 1.00 96.00 193 PRO A CA 1
ATOM 1563 C C . PRO A 1 193 ? 6.713 -1.738 2.460 1.00 96.00 193 PRO A C 1
ATOM 1565 O O . PRO A 1 193 ? 6.279 -1.075 3.401 1.00 96.00 193 PRO A O 1
ATOM 1568 N N . TRP A 1 194 ? 5.928 -2.583 1.794 1.00 97.00 194 TRP A N 1
ATOM 1569 C CA . TRP A 1 194 ? 4.492 -2.711 2.077 1.00 97.00 194 TRP A CA 1
ATOM 1570 C C . TRP A 1 194 ? 4.161 -3.152 3.515 1.00 97.00 194 TRP A C 1
ATOM 1572 O O . TRP A 1 194 ? 3.096 -2.817 4.025 1.00 97.00 194 TRP A O 1
ATOM 1582 N N . SER A 1 195 ? 5.086 -3.820 4.209 1.00 94.94 195 SER A N 1
ATOM 1583 C CA . SER A 1 195 ? 4.986 -4.152 5.636 1.00 94.94 195 SER A CA 1
ATOM 1584 C C . SER A 1 195 ? 4.893 -2.907 6.528 1.00 94.94 195 SER A C 1
ATOM 1586 O O . SER A 1 195 ? 4.315 -2.962 7.613 1.00 94.94 195 SER A O 1
ATOM 1588 N N . TRP A 1 196 ? 5.386 -1.754 6.062 1.00 93.38 196 TRP A N 1
ATOM 1589 C CA . TRP A 1 196 ? 5.334 -0.483 6.786 1.00 93.38 196 TRP A CA 1
ATOM 1590 C C . TRP A 1 196 ? 3.960 0.191 6.719 1.00 93.38 196 TRP A C 1
ATOM 1592 O O . TRP A 1 196 ? 3.730 1.168 7.429 1.00 93.38 196 TRP A O 1
ATOM 1602 N N . LEU A 1 197 ? 3.001 -0.368 5.969 1.00 93.00 197 LEU A N 1
ATOM 1603 C CA . LEU A 1 197 ? 1.574 -0.088 6.174 1.00 93.00 197 LEU A CA 1
ATOM 1604 C C . LEU A 1 197 ? 1.116 -0.471 7.597 1.00 93.00 197 LEU A C 1
ATOM 1606 O O . LEU A 1 197 ? 0.096 0.020 8.069 1.00 93.00 197 LEU A O 1
ATOM 1610 N N . PHE A 1 198 ? 1.897 -1.289 8.307 1.00 90.62 198 PHE A N 1
ATOM 1611 C CA . PHE A 1 198 ? 1.690 -1.679 9.701 1.00 90.62 198 PHE A CA 1
ATOM 1612 C C . PHE A 1 198 ? 2.755 -1.085 10.643 1.00 90.62 198 PHE A C 1
ATOM 1614 O O . PHE A 1 198 ? 3.138 -1.699 11.647 1.00 90.62 198 PHE A O 1
ATOM 1621 N N . GLY A 1 199 ? 3.229 0.116 10.291 1.00 85.44 199 GLY A N 1
ATOM 1622 C CA . GLY A 1 199 ? 4.297 0.861 10.955 1.00 85.44 199 GLY A CA 1
ATOM 1623 C C . GLY A 1 199 ? 5.700 0.381 10.549 1.00 85.44 199 GLY A C 1
ATOM 1624 O O . GLY A 1 199 ? 5.890 -0.811 10.294 1.00 85.44 199 GLY A O 1
ATOM 1625 N N . PRO A 1 200 ? 6.705 1.274 10.486 1.00 81.44 200 PRO A N 1
ATOM 1626 C CA . PRO A 1 200 ? 8.085 0.869 10.237 1.00 81.44 200 PRO A CA 1
ATOM 1627 C C . PRO A 1 200 ? 8.609 -0.023 11.370 1.00 81.44 200 PRO A C 1
ATOM 1629 O O . PRO A 1 200 ? 8.142 0.043 12.511 1.00 81.44 200 PRO A O 1
ATOM 1632 N N . HIS A 1 201 ? 9.630 -0.834 11.081 1.00 77.06 201 HIS A N 1
ATOM 1633 C CA . HIS A 1 201 ? 10.343 -1.568 12.129 1.00 77.06 201 HIS A CA 1
ATOM 1634 C C . HIS A 1 201 ? 10.923 -0.584 13.150 1.00 77.06 201 HIS A C 1
ATOM 1636 O O . HIS A 1 201 ? 11.641 0.348 12.786 1.00 77.06 201 HIS A O 1
ATOM 1642 N N . SER A 1 202 ? 10.599 -0.786 14.429 1.00 68.50 202 SER A N 1
ATOM 1643 C CA . SER A 1 202 ? 11.005 0.112 15.506 1.00 68.50 202 SER A CA 1
ATOM 1644 C C . SER A 1 202 ? 12.531 0.169 15.600 1.00 68.50 202 SER A C 1
ATOM 1646 O O . SER A 1 202 ? 13.204 -0.820 15.904 1.00 68.50 202 SER A O 1
ATOM 1648 N N . VAL A 1 203 ? 13.084 1.353 15.317 1.00 52.91 203 VAL A N 1
ATOM 1649 C CA . VAL A 1 203 ? 14.522 1.617 15.400 1.00 52.91 203 VAL A CA 1
ATOM 1650 C C . VAL A 1 203 ? 14.964 1.321 16.830 1.00 52.91 203 VAL A C 1
ATOM 1652 O O . VAL A 1 203 ? 14.524 1.986 17.770 1.00 52.91 203 VAL A O 1
ATOM 1655 N N . ARG A 1 204 ? 15.849 0.331 17.017 1.00 49.34 204 ARG A N 1
ATOM 1656 C CA . ARG A 1 204 ? 1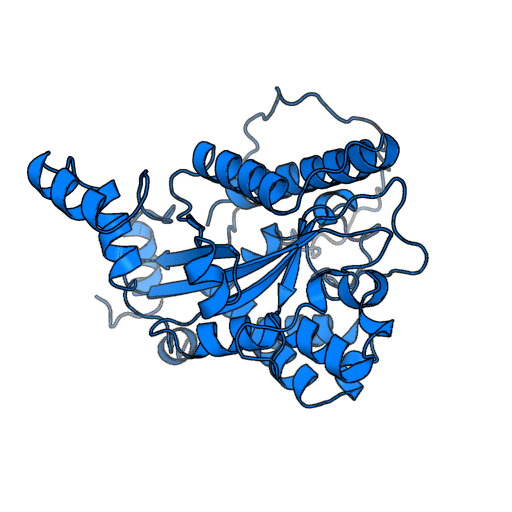6.576 0.170 18.286 1.00 49.34 204 ARG A CA 1
ATOM 1657 C C . ARG A 1 204 ? 17.244 1.504 18.581 1.00 49.34 204 ARG A C 1
ATOM 1659 O O . ARG A 1 204 ? 18.128 1.891 17.822 1.00 49.34 204 ARG A O 1
ATOM 1666 N N . SER A 1 205 ? 16.809 2.183 19.645 1.00 38.53 205 SER A N 1
ATOM 1667 C CA . SER A 1 205 ? 17.236 3.549 19.956 1.0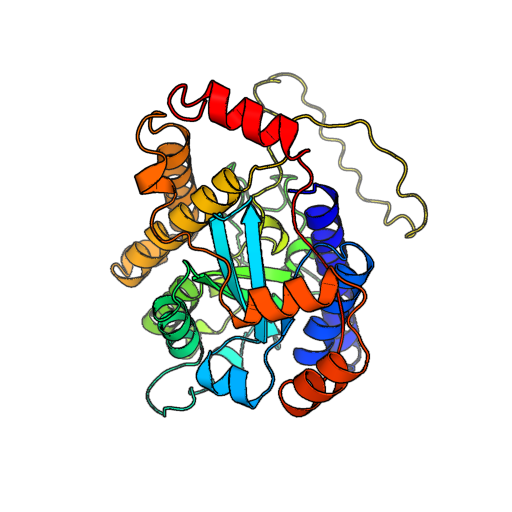0 38.53 205 SER A CA 1
ATOM 1668 C C . SER A 1 205 ? 18.749 3.700 19.796 1.00 38.53 205 SER A C 1
ATOM 1670 O O . SER A 1 205 ? 19.532 3.120 20.552 1.00 38.53 205 SER A O 1
ATOM 1672 N N . LEU A 1 206 ? 19.162 4.489 18.799 1.00 40.56 206 LEU A N 1
ATOM 1673 C CA . LEU A 1 206 ? 20.571 4.714 18.455 1.00 40.56 206 LEU A CA 1
ATOM 1674 C C . LEU A 1 206 ? 21.315 5.554 19.512 1.00 40.56 206 LEU A C 1
ATOM 1676 O O . LEU A 1 206 ? 22.494 5.854 19.352 1.00 40.56 206 LEU A O 1
ATOM 1680 N N . THR A 1 207 ? 20.659 5.854 20.640 1.00 41.19 207 THR A N 1
ATOM 1681 C CA . THR A 1 207 ? 21.269 6.367 21.876 1.00 41.19 207 THR A CA 1
ATOM 1682 C C . THR A 1 207 ? 22.317 5.423 22.477 1.00 41.19 207 THR A C 1
ATOM 1684 O O . THR A 1 207 ? 23.094 5.847 23.327 1.00 41.19 207 THR A O 1
ATOM 1687 N N . GLY A 1 208 ? 22.426 4.181 21.986 1.00 37.34 208 GLY A N 1
ATOM 1688 C CA . GLY A 1 208 ? 23.617 3.333 22.119 1.00 37.34 208 GLY A CA 1
ATOM 1689 C C . GLY A 1 208 ? 24.830 3.859 21.333 1.00 37.34 208 GLY A C 1
ATOM 1690 O O . GLY A 1 208 ? 25.408 3.137 20.518 1.00 37.34 208 GLY A O 1
ATOM 1691 N N . ALA A 1 209 ? 25.216 5.115 21.564 1.00 41.12 209 ALA A N 1
ATOM 1692 C CA . ALA A 1 209 ? 26.357 5.766 20.934 1.00 41.12 209 ALA A CA 1
ATOM 1693 C C . ALA A 1 209 ? 27.676 5.129 21.406 1.00 41.12 209 ALA A C 1
ATOM 1695 O O . ALA A 1 209 ? 28.275 5.560 22.388 1.00 41.12 209 ALA A O 1
ATOM 1696 N N . GLY A 1 210 ? 28.142 4.090 20.705 1.00 41.66 210 GLY A N 1
ATOM 1697 C CA . GLY A 1 210 ? 29.452 3.507 20.992 1.00 41.66 210 GLY A CA 1
ATOM 1698 C C . GLY A 1 210 ? 29.659 2.052 20.590 1.00 41.66 210 GLY A C 1
ATOM 1699 O O . GLY A 1 210 ? 29.859 1.211 21.463 1.00 41.66 210 GLY A O 1
ATOM 1700 N N . ARG A 1 211 ? 29.740 1.768 19.281 1.00 38.62 211 ARG A N 1
ATOM 1701 C CA . ARG A 1 211 ? 30.828 0.935 18.721 1.00 38.62 211 ARG A CA 1
ATOM 1702 C C . ARG A 1 211 ? 30.825 0.918 17.194 1.00 38.62 211 ARG A C 1
ATOM 1704 O O . ARG A 1 211 ? 29.970 0.317 16.552 1.00 38.62 211 ARG A O 1
ATOM 1711 N N . THR A 1 212 ? 31.852 1.537 16.622 1.00 42.06 212 THR A N 1
ATOM 1712 C CA . THR A 1 212 ? 32.263 1.354 15.231 1.00 42.06 212 THR A CA 1
ATOM 1713 C C . THR A 1 212 ? 32.616 -0.116 14.993 1.00 42.06 212 THR A C 1
ATOM 1715 O O . THR A 1 212 ? 33.535 -0.661 15.600 1.00 42.06 212 THR A O 1
ATOM 1718 N N . GLY A 1 213 ? 31.850 -0.779 14.128 1.00 35.41 213 GLY A N 1
ATOM 1719 C CA . GLY 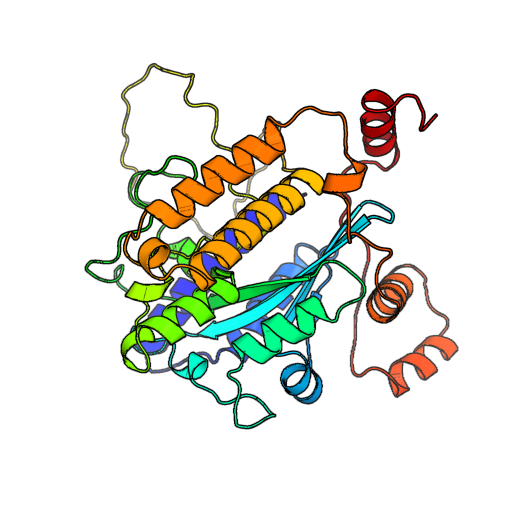A 1 213 ? 31.938 -2.228 13.941 1.00 35.41 213 GLY A CA 1
ATOM 1720 C C . GLY A 1 213 ? 31.187 -2.711 12.708 1.00 35.41 213 GLY A C 1
ATOM 1721 O O . GLY A 1 213 ? 30.447 -3.689 12.782 1.00 35.41 213 GLY A O 1
ATOM 1722 N N . VAL A 1 214 ? 31.347 -2.014 11.577 1.00 36.12 214 VAL A N 1
ATOM 1723 C CA . VAL A 1 214 ? 30.743 -2.408 10.297 1.00 36.12 214 VAL A CA 1
ATOM 1724 C C . VAL A 1 214 ? 31.380 -3.715 9.817 1.00 36.12 214 VAL A C 1
ATOM 1726 O O . VAL A 1 214 ? 32.405 -3.720 9.140 1.00 36.12 214 VAL A O 1
ATOM 1729 N N . ARG A 1 215 ? 30.758 -4.844 10.168 1.00 31.50 215 ARG A N 1
ATOM 1730 C CA . ARG A 1 215 ? 30.958 -6.123 9.483 1.00 31.50 215 ARG A CA 1
ATOM 1731 C C . ARG A 1 215 ? 29.959 -6.217 8.336 1.00 31.50 215 ARG A C 1
ATOM 1733 O O . ARG A 1 215 ? 28.807 -6.593 8.536 1.00 31.50 215 ARG A O 1
ATOM 1740 N N . THR A 1 216 ? 30.416 -5.901 7.130 1.00 35.38 216 THR A N 1
ATOM 1741 C CA . THR A 1 216 ? 29.725 -6.246 5.885 1.00 35.38 216 THR A CA 1
ATOM 1742 C C . THR A 1 216 ? 29.657 -7.768 5.753 1.00 35.38 216 THR A C 1
ATOM 1744 O O . THR A 1 216 ? 30.637 -8.414 5.396 1.00 35.38 216 THR A O 1
ATOM 1747 N N . ASN A 1 217 ? 28.504 -8.363 6.069 1.00 30.34 217 ASN A N 1
ATOM 1748 C CA . ASN A 1 217 ? 28.302 -9.809 5.959 1.00 30.34 217 ASN A CA 1
ATOM 1749 C C . ASN A 1 217 ? 27.505 -10.173 4.698 1.00 30.34 217 ASN A C 1
ATOM 1751 O O . ASN A 1 217 ? 26.382 -10.676 4.756 1.00 30.34 217 ASN A O 1
ATOM 1755 N N . THR A 1 218 ? 28.097 -9.907 3.536 1.00 38.56 218 THR A N 1
ATOM 1756 C CA . THR A 1 218 ? 27.586 -10.333 2.229 1.00 38.56 218 THR A CA 1
ATOM 1757 C C . THR A 1 218 ? 27.869 -11.819 1.987 1.00 38.56 218 THR A C 1
ATOM 1759 O O . THR A 1 218 ? 28.771 -12.164 1.231 1.00 38.56 218 THR A O 1
ATOM 1762 N N . SER A 1 219 ? 27.114 -12.717 2.635 1.00 34.38 219 SER A N 1
ATOM 1763 C CA . SER A 1 219 ? 26.771 -14.064 2.116 1.00 34.38 219 SER A CA 1
ATOM 1764 C C . SER A 1 219 ? 26.079 -14.956 3.159 1.00 34.38 219 SER A C 1
ATOM 1766 O O . SER A 1 219 ? 26.727 -15.630 3.956 1.00 34.38 219 SER A O 1
ATOM 1768 N N . ARG A 1 220 ? 24.744 -15.047 3.086 1.00 31.53 220 ARG A N 1
ATOM 1769 C CA . ARG A 1 220 ? 23.977 -16.302 3.255 1.00 31.53 220 ARG A CA 1
ATOM 1770 C C . ARG A 1 220 ? 22.485 -16.038 3.066 1.00 31.53 220 ARG A C 1
ATOM 1772 O O . ARG A 1 220 ? 21.784 -15.693 4.011 1.00 31.53 220 ARG A O 1
ATOM 1779 N N . ILE A 1 221 ? 21.992 -16.308 1.859 1.00 34.88 221 ILE A N 1
ATOM 1780 C CA . ILE A 1 221 ? 20.605 -16.751 1.697 1.00 34.88 221 ILE A CA 1
ATOM 1781 C C . ILE A 1 221 ? 20.558 -18.136 2.355 1.00 34.88 221 ILE A C 1
ATOM 1783 O O . ILE A 1 221 ? 21.073 -19.103 1.791 1.00 34.88 221 ILE A O 1
ATOM 1787 N N . ARG A 1 222 ? 20.062 -18.218 3.594 1.00 28.39 222 ARG A N 1
ATOM 1788 C CA . ARG A 1 222 ? 19.791 -19.509 4.242 1.00 28.39 222 ARG A CA 1
ATOM 1789 C C . ARG A 1 222 ? 18.472 -20.063 3.707 1.00 28.39 222 ARG A C 1
ATOM 1791 O O . ARG A 1 222 ? 17.568 -19.306 3.370 1.00 28.39 222 ARG A O 1
ATOM 1798 N N . SER A 1 223 ? 18.383 -21.385 3.623 1.00 31.70 223 SER A N 1
ATOM 1799 C CA . SER A 1 223 ? 17.156 -22.093 3.259 1.00 31.70 223 SER A CA 1
ATOM 1800 C C . SER A 1 223 ? 16.029 -21.830 4.262 1.00 31.70 223 SER A C 1
ATOM 1802 O O . SER A 1 223 ? 16.277 -21.641 5.451 1.00 31.70 223 SER A O 1
ATOM 1804 N N . THR A 1 224 ? 14.793 -21.901 3.774 1.00 32.22 224 THR A N 1
ATOM 1805 C CA . THR A 1 224 ? 13.510 -21.578 4.428 1.00 32.22 224 THR A CA 1
ATOM 1806 C C . THR A 1 224 ? 13.085 -22.521 5.572 1.00 32.22 224 THR A C 1
ATOM 1808 O O . THR A 1 224 ? 11.899 -22.782 5.739 1.00 32.22 224 THR A O 1
ATOM 1811 N N . ALA A 1 225 ? 14.029 -23.079 6.334 1.00 27.91 225 ALA A N 1
ATOM 1812 C CA . ALA A 1 225 ? 13.790 -24.194 7.260 1.00 27.91 225 ALA A CA 1
ATOM 1813 C C . ALA A 1 225 ? 14.313 -23.972 8.695 1.00 27.91 225 ALA A C 1
ATOM 1815 O O . ALA A 1 225 ? 14.311 -24.913 9.481 1.00 27.91 225 ALA A O 1
ATOM 1816 N N . ASP A 1 226 ? 14.789 -22.769 9.036 1.00 28.45 226 ASP A N 1
ATOM 1817 C CA . ASP A 1 226 ? 15.492 -22.508 10.307 1.00 28.45 226 ASP A CA 1
ATOM 1818 C C . ASP A 1 226 ? 15.127 -21.128 10.895 1.00 28.45 226 ASP A C 1
ATOM 1820 O O . ASP A 1 226 ? 15.978 -20.273 11.144 1.00 28.45 226 ASP A O 1
ATOM 1824 N N . TRP A 1 227 ? 13.822 -20.887 11.074 1.00 31.20 227 TRP A N 1
ATOM 1825 C CA . TRP A 1 227 ? 13.282 -19.700 11.754 1.00 31.20 227 TRP A CA 1
ATOM 1826 C C . TRP A 1 227 ? 13.212 -19.934 13.269 1.00 31.20 227 TRP A C 1
ATOM 1828 O O . TRP A 1 227 ? 12.138 -20.042 13.859 1.00 31.20 227 TRP A O 1
ATOM 1838 N N . GLY A 1 228 ? 14.384 -20.067 13.892 1.00 26.67 228 GLY A N 1
ATOM 1839 C CA . GLY A 1 228 ? 14.508 -20.263 15.335 1.00 26.67 228 GLY A CA 1
ATOM 1840 C C . GLY A 1 228 ? 13.911 -19.109 16.150 1.00 26.67 228 GLY A C 1
ATOM 1841 O O . GLY A 1 228 ? 14.009 -17.939 15.776 1.00 26.67 228 GLY A O 1
ATOM 1842 N N . THR A 1 229 ? 13.321 -19.447 17.298 1.00 31.78 229 THR A N 1
ATOM 1843 C CA . THR A 1 229 ? 12.705 -18.510 18.248 1.00 31.78 229 THR A CA 1
ATOM 1844 C C . THR A 1 229 ? 13.702 -17.451 18.726 1.00 31.78 229 THR A C 1
ATOM 1846 O O . THR A 1 229 ? 14.557 -17.721 19.574 1.00 31.78 229 THR A O 1
ATOM 1849 N N . HIS A 1 230 ? 13.595 -16.231 18.199 1.00 32.69 230 HIS A N 1
ATOM 1850 C CA . HIS A 1 230 ? 14.369 -15.090 18.684 1.00 32.69 230 HIS A CA 1
ATOM 1851 C C . HIS A 1 230 ? 13.728 -14.488 19.946 1.00 32.69 230 HIS A C 1
ATOM 1853 O O . HIS A 1 230 ? 12.509 -14.328 19.973 1.00 32.69 230 HIS A O 1
ATOM 1859 N N . PRO A 1 231 ? 14.526 -14.105 20.964 1.00 37.84 231 PRO A N 1
ATOM 1860 C CA . PRO A 1 231 ? 14.001 -13.501 22.182 1.00 37.84 231 PRO A CA 1
ATOM 1861 C C . PRO A 1 231 ? 13.309 -12.165 21.893 1.00 37.84 231 PRO A C 1
ATOM 1863 O O . PRO A 1 231 ? 13.715 -11.395 21.012 1.00 37.84 231 PRO A O 1
ATOM 1866 N N . GLU A 1 232 ? 12.246 -11.924 22.650 1.00 36.66 232 GLU A N 1
ATOM 1867 C CA . GLU A 1 232 ? 11.274 -10.857 22.441 1.00 36.66 232 GLU A CA 1
ATOM 1868 C C . GLU A 1 232 ? 11.920 -9.464 22.512 1.00 36.66 232 GLU A C 1
ATOM 1870 O O . GLU A 1 232 ? 12.805 -9.193 23.325 1.00 36.66 232 GLU A O 1
ATOM 1875 N N . ALA A 1 233 ? 11.483 -8.568 21.623 1.00 41.22 233 ALA A N 1
ATOM 1876 C CA . ALA A 1 233 ? 11.865 -7.158 21.642 1.00 41.22 233 ALA A CA 1
ATOM 1877 C C . ALA A 1 233 ? 10.619 -6.324 21.983 1.00 41.22 233 ALA A C 1
ATOM 1879 O O . ALA A 1 233 ? 9.559 -6.643 21.446 1.00 41.22 233 ALA A O 1
ATOM 1880 N N . PRO A 1 234 ? 10.707 -5.274 22.824 1.00 46.44 234 PRO A N 1
ATOM 1881 C CA . PRO A 1 234 ? 9.556 -4.919 23.663 1.00 46.44 234 PRO A CA 1
ATOM 1882 C C . PRO A 1 234 ? 8.369 -4.253 22.952 1.00 46.44 234 PRO A C 1
ATOM 1884 O O . PRO A 1 234 ? 7.247 -4.365 23.429 1.00 46.44 234 PRO A O 1
ATOM 1887 N N . ASN A 1 235 ? 8.585 -3.564 21.824 1.00 59.78 235 ASN A N 1
ATOM 1888 C CA . ASN A 1 235 ? 7.591 -2.631 21.278 1.00 59.78 235 ASN A CA 1
ATOM 1889 C C . ASN A 1 235 ? 7.133 -3.026 19.863 1.00 59.78 235 ASN A C 1
ATOM 1891 O O . ASN A 1 235 ? 7.711 -2.590 18.859 1.00 59.78 235 ASN A O 1
ATOM 1895 N N . ASN A 1 236 ? 6.060 -3.817 19.797 1.00 71.00 236 ASN A N 1
ATOM 1896 C CA . ASN A 1 236 ? 5.194 -3.893 18.618 1.00 71.00 236 ASN A CA 1
ATOM 1897 C C . ASN A 1 236 ? 4.303 -2.639 18.562 1.00 71.00 236 ASN A C 1
ATOM 1899 O O . ASN A 1 236 ? 3.783 -2.250 19.605 1.00 71.00 236 ASN A O 1
ATOM 1903 N N . PRO A 1 237 ? 4.058 -2.030 17.385 1.00 77.88 237 PRO A N 1
ATOM 1904 C CA . PRO A 1 237 ? 3.152 -0.891 17.294 1.00 77.88 237 PRO A CA 1
ATOM 1905 C C . PRO A 1 237 ? 1.721 -1.293 17.675 1.00 77.88 237 PRO A C 1
ATOM 1907 O O . PRO A 1 237 ? 1.230 -2.381 17.319 1.00 77.88 237 PRO A O 1
ATOM 1910 N N . THR A 1 238 ? 1.060 -0.392 18.398 1.00 83.06 238 THR A N 1
ATOM 1911 C CA . THR A 1 238 ? -0.365 -0.477 18.727 1.00 83.06 238 THR A CA 1
ATOM 1912 C C . THR A 1 238 ? -1.216 -0.159 17.494 1.00 83.06 238 THR A C 1
ATOM 1914 O O . THR A 1 238 ? -0.722 0.365 16.493 1.00 83.06 238 THR A O 1
ATOM 1917 N N . VAL A 1 239 ? -2.520 -0.448 17.547 1.00 82.12 239 VAL A N 1
ATOM 1918 C CA . VAL A 1 239 ? -3.464 -0.017 16.494 1.00 82.12 239 VAL A CA 1
ATOM 1919 C C . VAL A 1 239 ? -3.461 1.510 16.348 1.00 82.12 239 VAL A C 1
ATOM 1921 O O . VAL A 1 239 ? -3.531 2.018 15.230 1.00 82.12 239 VAL A O 1
ATOM 1924 N N . LEU A 1 240 ? -3.308 2.234 17.460 1.00 82.25 240 LEU A N 1
ATOM 1925 C CA . LEU A 1 240 ? -3.268 3.692 17.481 1.00 82.25 240 LEU A CA 1
ATOM 1926 C C . LEU A 1 240 ? -1.983 4.249 16.844 1.00 82.25 240 LEU A C 1
ATOM 1928 O O . LEU A 1 240 ? -2.052 5.245 16.132 1.00 82.25 240 LEU A O 1
ATOM 1932 N N . ASP A 1 241 ? -0.834 3.585 16.997 1.00 83.50 241 ASP A N 1
ATOM 1933 C CA . ASP A 1 241 ? 0.404 3.985 16.309 1.00 83.50 241 ASP A CA 1
ATOM 1934 C C . ASP A 1 241 ? 0.301 3.799 14.792 1.00 83.50 241 ASP A C 1
ATOM 1936 O O . ASP A 1 241 ? 0.709 4.677 14.032 1.00 83.50 241 ASP A O 1
ATOM 1940 N N . VAL A 1 242 ? -0.294 2.687 14.341 1.00 85.38 242 VAL A N 1
ATOM 1941 C CA . VAL A 1 242 ? -0.545 2.449 12.909 1.00 85.38 242 VAL A CA 1
ATOM 1942 C C . VAL A 1 242 ? -1.543 3.479 12.362 1.00 85.38 242 VAL A C 1
ATOM 1944 O O . VAL A 1 242 ? -1.336 4.010 11.273 1.00 85.38 242 VAL A O 1
ATOM 1947 N N . LEU A 1 243 ? -2.577 3.843 13.126 1.00 85.94 243 LEU A N 1
ATOM 1948 C CA . LEU A 1 243 ? -3.508 4.909 12.750 1.00 85.94 243 LEU A CA 1
ATOM 1949 C C . LEU A 1 243 ? -2.828 6.285 12.665 1.00 85.94 243 LEU A C 1
ATOM 1951 O O . LEU A 1 243 ? -3.011 6.992 11.676 1.00 85.94 243 LEU A O 1
ATOM 1955 N N . ARG A 1 244 ? -2.027 6.670 13.669 1.00 87.25 244 ARG A N 1
ATOM 1956 C CA . ARG A 1 244 ? -1.253 7.928 13.671 1.00 87.25 244 ARG A CA 1
ATOM 1957 C C . ARG A 1 244 ? -0.311 7.996 12.469 1.00 87.25 244 ARG A C 1
ATOM 1959 O O . ARG A 1 244 ? -0.205 9.043 11.838 1.00 87.25 244 ARG A O 1
ATOM 1966 N N . TRP A 1 245 ? 0.327 6.879 12.121 1.00 87.75 245 TRP A N 1
ATOM 1967 C CA . TRP A 1 245 ? 1.181 6.753 10.940 1.00 87.75 245 TRP A CA 1
ATOM 1968 C C . TRP A 1 245 ? 0.411 7.023 9.638 1.00 87.75 245 TRP A C 1
ATOM 1970 O O . TRP A 1 245 ? 0.833 7.865 8.846 1.00 87.75 245 TRP A O 1
ATOM 1980 N N . HIS A 1 246 ? -0.764 6.411 9.452 1.00 91.06 246 HIS A N 1
ATOM 1981 C CA . HIS A 1 246 ? -1.606 6.673 8.275 1.00 91.06 246 HIS A CA 1
ATOM 1982 C C . HIS A 1 246 ? -2.195 8.084 8.240 1.00 91.06 246 HIS A C 1
ATOM 1984 O O . HIS A 1 246 ? -2.217 8.698 7.174 1.00 91.06 246 HIS A O 1
ATOM 1990 N N . ARG A 1 247 ? -2.604 8.646 9.387 1.00 90.06 247 ARG A N 1
ATOM 1991 C CA . ARG A 1 247 ? -3.033 10.053 9.473 1.00 90.06 247 ARG A CA 1
ATOM 1992 C C . ARG A 1 247 ? -1.914 11.007 9.061 1.00 90.06 247 ARG A C 1
ATOM 1994 O O . ARG A 1 247 ? -2.184 11.924 8.290 1.00 90.06 247 ARG A O 1
ATOM 2001 N N . ALA A 1 248 ? -0.682 10.775 9.520 1.00 87.62 248 ALA A N 1
ATOM 2002 C CA . ALA A 1 248 ? 0.469 11.584 9.129 1.00 87.62 248 ALA A CA 1
ATOM 2003 C C . ALA A 1 248 ? 0.703 11.522 7.612 1.00 87.62 248 ALA A C 1
ATOM 2005 O O . ALA A 1 248 ? 0.759 12.552 6.943 1.00 87.62 248 ALA A O 1
ATOM 2006 N N . ILE A 1 249 ? 0.749 10.308 7.059 1.00 88.19 249 ILE A N 1
ATOM 2007 C CA . ILE A 1 249 ? 0.893 10.055 5.622 1.00 88.19 249 ILE A CA 1
ATOM 2008 C C . ILE A 1 249 ? -0.187 10.774 4.793 1.00 88.19 249 ILE A C 1
ATOM 2010 O O . ILE A 1 249 ? 0.139 11.477 3.838 1.00 88.19 249 ILE A O 1
ATOM 2014 N N . ASP A 1 250 ? -1.464 10.622 5.146 1.00 89.81 250 ASP A N 1
ATOM 2015 C CA . ASP A 1 250 ? -2.601 11.193 4.410 1.00 89.81 250 ASP A CA 1
ATOM 2016 C C . ASP A 1 250 ? -2.701 12.725 4.578 1.00 89.81 250 ASP A C 1
ATOM 2018 O O . ASP A 1 250 ? -3.072 13.430 3.637 1.00 89.81 250 ASP A O 1
ATOM 2022 N N . ALA A 1 251 ? -2.295 13.275 5.730 1.00 89.44 251 ALA A N 1
ATOM 2023 C CA . ALA A 1 251 ? -2.162 14.719 5.936 1.00 89.44 251 ALA A CA 1
ATOM 2024 C C . ALA A 1 251 ? -1.100 15.339 5.013 1.00 89.44 251 ALA A C 1
ATOM 2026 O O . ALA A 1 251 ? -1.408 16.292 4.292 1.00 89.44 251 ALA A O 1
ATOM 2027 N N . VAL A 1 252 ? 0.111 14.772 4.968 1.00 87.81 252 VAL A N 1
ATOM 2028 C CA . VAL A 1 252 ? 1.178 15.254 4.073 1.00 87.81 252 VAL A CA 1
ATOM 2029 C C . VAL A 1 252 ? 0.801 15.037 2.608 1.00 87.81 252 VAL A C 1
ATOM 2031 O O . VAL A 1 252 ? 1.000 15.921 1.777 1.00 87.81 252 VAL A O 1
ATOM 2034 N N . ALA A 1 253 ? 0.187 13.900 2.271 1.00 87.75 253 ALA A N 1
ATOM 2035 C CA . ALA A 1 253 ? -0.222 13.626 0.899 1.00 87.75 253 ALA A CA 1
ATOM 2036 C C . ALA A 1 253 ? -1.291 14.614 0.394 1.00 87.75 253 ALA A C 1
ATOM 2038 O O . ALA A 1 253 ? -1.196 15.058 -0.747 1.00 87.75 253 ALA A O 1
ATOM 2039 N N . ARG A 1 254 ? -2.249 15.043 1.234 1.00 88.75 254 ARG A N 1
ATOM 2040 C CA . ARG A 1 254 ? -3.180 16.143 0.900 1.00 88.75 254 ARG A CA 1
ATOM 2041 C C . ARG A 1 254 ? -2.471 17.480 0.651 1.00 88.75 254 ARG A C 1
ATOM 2043 O O . ARG A 1 254 ? -2.878 18.221 -0.246 1.00 88.75 254 ARG A O 1
ATOM 2050 N N . ARG A 1 255 ? -1.420 17.798 1.419 1.00 89.00 255 ARG A N 1
ATOM 2051 C CA . ARG A 1 255 ? -0.603 19.003 1.183 1.00 89.00 255 ARG A CA 1
ATOM 2052 C C . ARG A 1 255 ? 0.115 18.920 -0.163 1.00 89.00 255 ARG A C 1
ATOM 2054 O O . ARG A 1 255 ? -0.037 19.829 -0.969 1.00 89.00 255 ARG A O 1
ATOM 2061 N N . ALA A 1 256 ? 0.772 17.798 -0.455 1.00 85.31 256 ALA A N 1
ATOM 2062 C CA . ALA A 1 256 ? 1.473 17.566 -1.721 1.00 85.31 256 ALA A CA 1
ATOM 2063 C C . ALA A 1 256 ? 0.551 17.484 -2.961 1.00 85.31 256 ALA A C 1
ATOM 2065 O O . ALA A 1 256 ? 0.998 17.729 -4.078 1.00 85.31 256 ALA A O 1
ATOM 2066 N N . GLU A 1 257 ? -0.736 17.156 -2.791 1.00 83.06 257 GLU A N 1
ATOM 2067 C CA . GLU A 1 257 ? -1.751 17.307 -3.849 1.00 83.06 257 GLU A CA 1
ATOM 2068 C C . GLU A 1 257 ? -2.096 18.778 -4.131 1.00 83.06 257 GLU A C 1
ATOM 2070 O O . GLU A 1 257 ? -2.424 19.126 -5.266 1.00 83.06 257 GLU A O 1
ATOM 2075 N N . SER A 1 258 ? -2.038 19.629 -3.104 1.00 82.88 258 SER A N 1
ATOM 2076 C CA . SER A 1 258 ? -2.406 21.048 -3.178 1.00 82.88 258 SER A CA 1
ATOM 2077 C C . SER A 1 258 ? -1.237 21.933 -3.627 1.00 82.88 258 SER A C 1
ATOM 2079 O O . SER A 1 258 ? -1.448 22.910 -4.344 1.00 82.88 258 SER A O 1
ATOM 2081 N N . ASP A 1 259 ? -0.010 21.583 -3.232 1.00 81.62 259 ASP A N 1
ATOM 2082 C CA . ASP A 1 259 ? 1.220 22.296 -3.573 1.00 81.62 259 ASP A CA 1
ATOM 2083 C C . ASP A 1 259 ? 2.169 21.427 -4.417 1.00 81.62 259 ASP A C 1
ATOM 2085 O O . ASP A 1 259 ? 2.766 20.451 -3.956 1.00 81.62 259 ASP A O 1
ATOM 2089 N N . LYS A 1 260 ? 2.360 21.831 -5.679 1.00 67.00 260 LYS A N 1
ATOM 2090 C CA . LYS A 1 260 ? 3.286 21.168 -6.609 1.00 67.00 260 LYS A CA 1
ATOM 2091 C C . LYS A 1 260 ? 4.757 21.302 -6.188 1.00 67.00 260 LYS A C 1
ATOM 2093 O O . LYS A 1 260 ? 5.571 20.499 -6.646 1.00 67.00 260 LYS A O 1
ATOM 2098 N N . ALA A 1 261 ? 5.116 22.274 -5.345 1.00 61.88 261 ALA A N 1
ATOM 2099 C CA . ALA A 1 261 ? 6.481 22.450 -4.855 1.00 61.88 261 ALA A CA 1
ATOM 2100 C C . ALA A 1 261 ? 6.902 21.315 -3.905 1.00 61.88 261 ALA A C 1
ATOM 2102 O O . ALA A 1 261 ? 8.031 20.833 -4.017 1.00 61.88 261 ALA A O 1
ATOM 2103 N N . THR A 1 262 ? 5.989 20.811 -3.063 1.00 60.66 262 THR A N 1
ATOM 2104 C CA . THR A 1 262 ? 6.232 19.697 -2.121 1.00 60.66 262 THR A CA 1
ATOM 2105 C C . THR A 1 262 ? 6.683 18.410 -2.822 1.00 60.66 262 THR A C 1
ATOM 2107 O O . THR A 1 262 ? 7.389 17.593 -2.238 1.00 60.66 262 THR A O 1
ATOM 2110 N N . LEU A 1 263 ? 6.322 18.219 -4.096 1.00 64.44 263 LE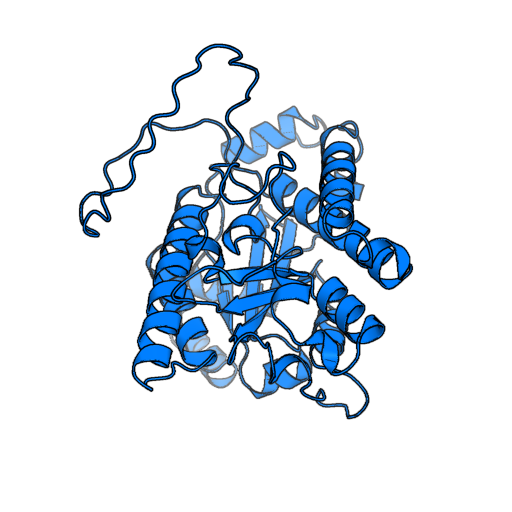U A N 1
ATOM 2111 C CA . LEU A 1 263 ? 6.757 17.064 -4.891 1.00 64.44 263 LEU A CA 1
ATOM 2112 C C . LEU A 1 263 ? 8.148 17.223 -5.527 1.00 64.44 263 LEU A C 1
ATOM 2114 O O . LEU A 1 263 ? 8.680 16.237 -6.037 1.00 64.44 263 LEU A O 1
ATOM 2118 N N . SER A 1 264 ? 8.715 18.432 -5.564 1.00 66.06 264 SER A N 1
ATOM 2119 C CA . SER A 1 264 ? 9.984 18.705 -6.261 1.00 66.06 264 SER A CA 1
ATOM 2120 C C . SER A 1 264 ? 11.223 18.227 -5.499 1.00 66.06 264 SER A C 1
ATOM 2122 O O . SER A 1 264 ? 12.219 17.873 -6.127 1.00 66.06 264 SER A O 1
ATOM 2124 N N . ASP A 1 265 ? 11.128 18.141 -4.172 1.00 73.31 265 ASP A N 1
ATOM 2125 C CA . ASP A 1 265 ? 12.102 17.471 -3.314 1.00 73.31 265 ASP A CA 1
ATOM 2126 C C . ASP A 1 265 ? 11.701 15.993 -3.141 1.00 73.31 265 ASP A C 1
ATOM 2128 O O . ASP A 1 265 ? 10.551 15.663 -2.837 1.00 73.31 265 ASP A O 1
ATOM 2132 N N . GLU A 1 266 ? 12.637 15.075 -3.382 1.00 67.94 266 GLU A N 1
ATOM 2133 C CA . GLU A 1 266 ? 12.411 13.637 -3.198 1.00 67.94 266 GLU A CA 1
ATOM 2134 C C . GLU A 1 266 ? 12.495 13.205 -1.724 1.00 67.94 266 GLU A C 1
ATOM 2136 O O . GLU A 1 266 ? 11.886 12.198 -1.356 1.00 67.94 266 GLU A O 1
ATOM 2141 N N . GLY A 1 267 ? 13.208 13.964 -0.882 1.00 73.25 267 GLY A N 1
ATOM 2142 C CA . GLY A 1 267 ? 13.331 13.714 0.555 1.00 73.25 267 GLY A CA 1
ATOM 2143 C C . GLY A 1 267 ? 12.216 14.359 1.380 1.00 73.25 267 GLY A C 1
ATOM 2144 O O . GLY A 1 267 ? 11.643 13.703 2.257 1.00 73.25 267 GLY A O 1
ATOM 2145 N N . GLY A 1 268 ? 11.866 15.606 1.044 1.00 82.50 268 GLY A N 1
ATOM 2146 C CA . GLY A 1 268 ? 10.978 16.474 1.827 1.00 82.50 268 GLY A CA 1
ATOM 2147 C C . GLY A 1 268 ? 9.640 15.850 2.238 1.00 82.50 268 GLY A C 1
ATOM 2148 O O . GLY A 1 268 ? 9.232 16.002 3.387 1.00 82.50 268 GLY A O 1
ATOM 2149 N N . PHE A 1 269 ? 8.998 15.062 1.362 1.00 86.31 269 PHE A N 1
ATOM 2150 C CA . PHE A 1 269 ? 7.745 14.368 1.697 1.00 86.31 269 PHE A CA 1
ATOM 2151 C C . PHE A 1 269 ? 7.869 13.504 2.964 1.00 86.31 269 PHE A C 1
ATOM 2153 O O . PHE A 1 269 ? 7.023 13.570 3.855 1.00 86.31 269 PHE A O 1
ATOM 2160 N N . TRP A 1 270 ? 8.926 12.695 3.073 1.00 85.44 270 TRP A N 1
ATOM 2161 C CA . TRP A 1 270 ? 9.080 11.802 4.220 1.00 85.44 270 TRP A CA 1
ATOM 2162 C C . TRP A 1 270 ? 9.595 12.527 5.465 1.00 85.44 270 TRP A C 1
ATOM 2164 O O . TRP A 1 270 ? 9.303 12.077 6.572 1.00 85.44 270 TRP A O 1
ATOM 2174 N N . ASP A 1 271 ? 10.301 13.652 5.320 1.00 85.94 271 ASP A N 1
ATOM 2175 C CA . ASP A 1 271 ? 10.613 14.536 6.450 1.00 85.94 271 ASP A CA 1
ATOM 2176 C C . ASP A 1 271 ? 9.355 15.192 7.027 1.00 85.94 271 ASP A C 1
ATOM 2178 O O . ASP A 1 271 ? 9.178 15.192 8.246 1.00 85.94 271 ASP A O 1
ATOM 2182 N N . GLU A 1 272 ? 8.427 15.644 6.179 1.00 87.31 272 GLU A N 1
ATOM 2183 C CA . GLU A 1 272 ? 7.116 16.111 6.636 1.00 87.31 272 GLU A CA 1
ATOM 2184 C C . GLU A 1 272 ? 6.319 14.997 7.329 1.00 87.31 272 GLU A C 1
ATOM 2186 O O . GLU A 1 272 ? 5.783 15.234 8.409 1.00 87.31 272 GLU A O 1
ATOM 2191 N N . VAL A 1 273 ? 6.269 13.773 6.778 1.00 85.62 273 VAL A N 1
ATOM 2192 C CA . VAL A 1 273 ? 5.581 12.640 7.438 1.00 85.62 273 VAL A CA 1
ATOM 2193 C C . VAL A 1 273 ? 6.212 12.327 8.796 1.00 85.62 273 VAL A C 1
ATOM 2195 O O . VAL A 1 273 ? 5.490 12.080 9.761 1.00 85.62 273 VAL A O 1
ATOM 2198 N N . ARG A 1 274 ? 7.547 12.366 8.908 1.00 85.62 274 ARG A N 1
ATOM 2199 C CA . ARG A 1 274 ? 8.254 12.193 10.188 1.00 85.62 274 ARG A CA 1
ATOM 2200 C C . ARG A 1 274 ? 7.892 13.294 11.183 1.00 85.62 274 ARG A C 1
ATOM 2202 O O . ARG A 1 274 ? 7.645 12.979 12.348 1.00 85.62 274 ARG A O 1
ATOM 2209 N N . ALA A 1 275 ? 7.844 14.553 10.751 1.00 86.31 275 ALA A N 1
ATOM 2210 C CA . ALA A 1 275 ? 7.471 15.682 11.599 1.00 86.31 275 ALA A CA 1
ATOM 2211 C C . ALA A 1 275 ? 6.010 15.584 12.072 1.00 86.31 275 ALA A C 1
ATOM 2213 O O . ALA A 1 275 ? 5.749 15.685 13.268 1.00 86.31 275 ALA A O 1
ATOM 2214 N N . GLU A 1 276 ? 5.080 15.305 11.158 1.00 86.75 276 GLU A N 1
ATOM 2215 C CA . GLU A 1 276 ? 3.647 15.124 11.419 1.00 86.75 276 GLU A CA 1
ATOM 2216 C C . GLU A 1 276 ? 3.392 13.940 12.370 1.00 86.75 276 GLU A C 1
ATOM 2218 O O . GLU A 1 276 ? 2.720 14.085 13.389 1.00 86.75 276 GLU A O 1
ATOM 2223 N N . PHE A 1 277 ? 4.009 12.780 12.120 1.00 85.50 277 PHE A N 1
ATOM 2224 C CA . PHE A 1 277 ? 3.922 11.624 13.018 1.00 85.50 277 PHE A CA 1
ATOM 2225 C C . PHE A 1 277 ? 4.513 11.930 14.401 1.00 85.50 277 PHE A C 1
ATOM 2227 O O . PHE A 1 277 ? 3.916 11.589 15.422 1.00 85.50 277 PHE A O 1
ATOM 2234 N N . SER A 1 278 ? 5.650 12.632 14.455 1.00 84.38 278 SER A N 1
ATOM 2235 C CA . SER A 1 278 ? 6.250 13.066 15.722 1.00 84.38 278 SER A CA 1
ATOM 2236 C C . SER A 1 278 ? 5.333 14.022 16.486 1.00 84.38 278 SER A C 1
ATOM 2238 O O . SER A 1 278 ? 5.263 13.932 17.709 1.00 84.38 278 SER A O 1
ATOM 2240 N N . GLN A 1 279 ? 4.594 14.899 15.800 1.00 84.19 279 GLN A N 1
ATOM 2241 C CA . GLN A 1 279 ? 3.576 15.758 16.414 1.00 84.19 279 GLN A CA 1
ATOM 2242 C C . GLN A 1 279 ? 2.372 14.951 16.918 1.00 84.19 279 GLN A C 1
ATOM 2244 O O . GLN A 1 279 ? 1.929 15.190 18.035 1.00 84.19 279 GLN A O 1
ATOM 2249 N N . LEU A 1 280 ? 1.891 13.947 16.177 1.00 82.31 280 LEU A N 1
ATOM 2250 C CA . LEU A 1 280 ? 0.792 13.073 16.622 1.00 82.31 280 LEU A CA 1
ATOM 2251 C C . LEU A 1 280 ? 1.162 12.178 17.821 1.00 82.31 280 LEU A C 1
ATOM 2253 O O . LEU A 1 280 ? 0.288 11.826 18.612 1.00 82.31 280 LEU A O 1
ATOM 2257 N N . VAL A 1 281 ? 2.439 11.809 17.963 1.00 81.00 281 VAL A N 1
ATOM 2258 C CA . VAL A 1 281 ? 2.951 11.002 19.089 1.00 81.00 281 VAL A CA 1
ATOM 2259 C C . VAL A 1 281 ? 3.331 11.867 20.299 1.00 81.00 281 VAL A C 1
ATOM 2261 O O . VAL A 1 281 ? 3.030 11.498 21.430 1.00 81.00 281 VAL A O 1
ATOM 2264 N N . SER A 1 282 ? 3.977 13.021 20.094 1.00 77.75 282 SER A N 1
ATOM 2265 C CA . SER A 1 282 ? 4.360 13.944 21.184 1.00 77.75 282 SER A CA 1
ATOM 2266 C C . SER A 1 282 ? 3.232 14.888 21.618 1.00 77.75 282 SER A C 1
ATOM 2268 O O . SER A 1 282 ? 3.289 15.478 22.702 1.00 77.75 282 SER A O 1
ATOM 2270 N N . GLY A 1 283 ? 2.195 15.022 20.791 1.00 61.19 283 GLY A N 1
ATOM 2271 C CA . GLY A 1 283 ? 0.979 15.783 21.041 1.00 61.19 283 GLY A CA 1
ATOM 2272 C C . GLY A 1 283 ? 0.142 15.160 22.149 1.00 61.19 283 GLY A C 1
ATOM 2273 O O . GLY A 1 283 ? -0.809 14.436 21.879 1.00 61.19 283 GLY A O 1
ATOM 2274 N N . ARG A 1 284 ? 0.535 15.466 23.392 1.00 48.53 284 ARG A N 1
ATOM 2275 C CA . ARG A 1 284 ? -0.222 15.385 24.654 1.00 48.53 284 ARG A CA 1
ATOM 2276 C C . ARG A 1 284 ? -1.548 14.612 24.559 1.00 48.53 284 ARG A C 1
ATOM 2278 O O . ARG A 1 284 ? -2.560 15.217 24.233 1.00 48.53 284 ARG A O 1
ATOM 2285 N N . SER A 1 285 ? -1.526 13.331 24.932 1.00 46.62 285 SER A N 1
ATOM 2286 C CA . SER A 1 285 ? -2.365 12.627 25.938 1.00 46.62 285 SER A CA 1
ATOM 2287 C C . SER A 1 285 ? -3.838 13.016 26.240 1.00 46.62 285 SER A C 1
ATOM 2289 O O . SER A 1 285 ? -4.410 12.411 27.139 1.00 46.62 285 SER A O 1
ATOM 2291 N N . GLN A 1 286 ? -4.459 14.019 25.620 1.00 51.56 286 GLN A N 1
ATOM 2292 C CA . GLN A 1 286 ? -5.674 14.677 26.132 1.00 51.56 286 GLN A CA 1
ATOM 2293 C C . GLN A 1 286 ? -6.839 14.736 25.142 1.00 51.56 286 GLN A C 1
ATOM 2295 O O . GLN A 1 286 ? -7.924 15.142 25.541 1.00 51.56 286 GLN A O 1
ATOM 2300 N N . ASP A 1 287 ? -6.655 14.306 23.890 1.00 68.62 287 ASP A N 1
ATOM 2301 C CA . ASP A 1 287 ? -7.777 14.144 22.960 1.00 68.62 287 ASP A CA 1
ATOM 2302 C C . ASP A 1 287 ? -7.642 12.872 22.109 1.00 68.62 287 ASP A C 1
ATOM 2304 O O . ASP A 1 287 ? -7.357 12.881 20.908 1.00 68.62 287 ASP A O 1
ATOM 2308 N N . VAL A 1 288 ? -7.831 11.732 22.778 1.00 69.81 288 VAL A N 1
ATOM 2309 C CA . VAL A 1 288 ? -7.965 10.426 22.116 1.00 69.81 288 VAL A CA 1
ATOM 2310 C C . VAL A 1 288 ? -9.198 10.410 21.201 1.00 69.81 288 VAL A C 1
ATOM 2312 O O . VAL A 1 288 ? -9.169 9.733 20.174 1.00 69.81 288 VAL A O 1
ATOM 2315 N N . ALA A 1 289 ? -10.246 11.190 21.501 1.00 70.44 289 ALA A N 1
ATOM 2316 C CA . ALA A 1 289 ? -11.446 11.286 20.669 1.00 70.44 289 ALA A CA 1
ATOM 2317 C C . ALA A 1 289 ? -11.128 11.880 19.283 1.00 70.44 289 ALA A C 1
ATOM 2319 O O . ALA A 1 289 ? -11.445 11.256 18.274 1.00 70.44 289 ALA A O 1
ATOM 2320 N N . ALA A 1 290 ? -10.388 12.989 19.203 1.00 75.12 290 ALA A N 1
ATOM 2321 C CA . ALA A 1 290 ? -9.894 13.536 17.936 1.00 75.12 290 ALA A CA 1
ATOM 2322 C C . ALA A 1 290 ? -8.960 12.560 17.191 1.00 75.12 290 ALA A C 1
ATOM 2324 O O . ALA A 1 290 ? -9.055 12.393 15.974 1.00 75.12 290 ALA A O 1
ATOM 2325 N N . GLN A 1 291 ? -8.079 11.838 17.899 1.00 72.38 291 GLN A N 1
ATOM 2326 C CA . GLN A 1 291 ? -7.211 10.833 17.259 1.00 72.38 291 GLN A CA 1
ATOM 2327 C C . GLN A 1 291 ? -7.994 9.627 16.708 1.00 72.38 291 GLN A C 1
ATOM 2329 O O . GLN A 1 291 ? -7.555 9.000 15.736 1.00 72.38 291 GLN A O 1
ATOM 2334 N N . THR A 1 292 ? -9.158 9.325 17.285 1.00 76.38 292 THR A N 1
ATOM 2335 C CA . THR A 1 292 ? -10.061 8.229 16.895 1.00 76.38 292 THR A CA 1
ATOM 2336 C C . THR A 1 292 ? -11.245 8.687 16.034 1.00 76.38 292 THR A C 1
ATOM 2338 O O . THR A 1 292 ? -12.050 7.859 15.620 1.00 76.38 292 THR A O 1
ATOM 2341 N N . GLU A 1 293 ? -11.320 9.969 15.667 1.00 82.12 293 GLU A N 1
ATOM 2342 C CA . GLU A 1 293 ? -12.392 10.519 14.834 1.00 82.12 293 GLU A CA 1
ATOM 2343 C C . GLU A 1 293 ? -12.485 9.803 13.474 1.00 82.12 293 GLU A C 1
ATOM 2345 O O . GLU A 1 293 ? -11.491 9.663 12.755 1.00 82.12 293 GLU A O 1
ATOM 2350 N N . GLY A 1 294 ? -13.680 9.334 13.110 1.00 76.62 294 GLY A N 1
ATOM 2351 C CA . GLY A 1 294 ? -13.904 8.564 11.883 1.00 76.62 294 GLY A CA 1
ATOM 2352 C C . GLY A 1 294 ? -13.512 7.083 11.973 1.00 76.62 294 GLY A C 1
ATOM 2353 O O . GLY A 1 294 ? -13.788 6.333 11.036 1.00 76.62 294 GLY A O 1
ATOM 2354 N N . LEU A 1 295 ? -12.932 6.620 13.088 1.00 82.62 295 LEU A N 1
ATOM 2355 C CA . LEU A 1 295 ? -13.006 5.197 13.416 1.00 82.62 295 LEU A CA 1
ATOM 2356 C C . LEU A 1 295 ? -14.462 4.858 13.722 1.00 82.62 295 LEU A C 1
ATOM 2358 O O . LEU A 1 295 ? -15.154 5.602 14.417 1.00 82.62 295 LEU A O 1
ATOM 2362 N N . GLY A 1 296 ? -14.919 3.723 13.212 1.00 77.88 296 GLY A N 1
ATOM 2363 C CA . GLY A 1 296 ? -16.295 3.287 13.389 1.00 77.88 296 GLY A CA 1
ATOM 2364 C C . GLY A 1 296 ? -16.395 1.792 13.651 1.00 77.88 296 GLY A C 1
ATOM 2365 O O . GLY A 1 296 ? -15.400 1.067 13.516 1.00 77.88 296 GLY A O 1
ATOM 2366 N N . PRO A 1 297 ? -17.602 1.313 14.002 1.00 76.44 297 PRO A N 1
ATOM 2367 C CA . PRO A 1 297 ? -17.867 -0.112 14.051 1.00 76.44 297 PRO A CA 1
ATOM 2368 C C . PRO A 1 297 ? -17.590 -0.720 12.677 1.00 76.44 297 PRO A C 1
ATOM 2370 O O . PRO A 1 297 ? -17.859 -0.113 11.640 1.00 76.44 297 PRO A O 1
ATOM 2373 N N . LEU A 1 298 ? -17.077 -1.947 12.682 1.00 73.75 298 LEU A N 1
ATOM 2374 C CA . LEU A 1 298 ? -16.775 -2.681 11.463 1.00 73.75 298 LEU A CA 1
ATOM 2375 C C . LEU A 1 298 ? -18.008 -2.707 10.521 1.00 73.75 298 LEU A C 1
ATOM 2377 O O . LEU A 1 298 ? -19.084 -3.118 10.972 1.00 73.75 298 LEU A O 1
ATOM 2381 N N . PRO A 1 299 ? -17.882 -2.297 9.240 1.00 75.12 299 PRO A N 1
ATOM 2382 C CA . PRO A 1 299 ? -19.005 -2.192 8.310 1.00 75.12 299 PRO A CA 1
ATOM 2383 C C . PRO A 1 299 ? -19.824 -3.484 8.200 1.00 75.12 299 PRO A C 1
ATOM 2385 O O . PRO A 1 299 ? -19.242 -4.567 8.295 1.00 75.12 299 PRO A O 1
ATOM 2388 N N . PRO A 1 300 ? -21.147 -3.432 7.947 1.00 74.50 300 PRO A N 1
ATOM 2389 C CA . PRO A 1 300 ? -22.004 -4.618 7.982 1.00 74.50 300 PRO A CA 1
ATOM 2390 C C . PRO A 1 300 ? -21.539 -5.785 7.102 1.00 74.50 300 PRO A C 1
ATOM 2392 O O . PRO A 1 300 ? -21.674 -6.932 7.520 1.00 74.50 300 PRO A O 1
ATOM 2395 N N . HIS A 1 301 ? -20.952 -5.534 5.925 1.00 69.62 301 HIS A N 1
ATOM 2396 C CA . HIS A 1 301 ? -20.381 -6.591 5.079 1.00 69.62 301 HIS A CA 1
ATOM 2397 C C . HIS A 1 301 ? -19.183 -7.274 5.745 1.00 69.62 301 HIS A C 1
ATOM 2399 O O . HIS A 1 301 ? -19.154 -8.501 5.844 1.00 69.62 301 HIS A O 1
ATOM 2405 N N . ALA A 1 302 ? -18.239 -6.496 6.271 1.00 69.50 302 ALA A N 1
ATOM 2406 C CA . ALA A 1 302 ? -17.088 -7.007 7.005 1.00 69.50 302 ALA A CA 1
ATOM 2407 C C . ALA A 1 302 ? -17.508 -7.679 8.330 1.00 69.50 302 ALA A C 1
ATOM 2409 O O . ALA A 1 302 ? -16.997 -8.743 8.670 1.00 69.50 302 ALA A O 1
ATOM 2410 N N . ALA A 1 303 ? -18.513 -7.150 9.034 1.00 70.62 303 ALA A N 1
ATOM 2411 C CA . ALA A 1 303 ? -19.071 -7.741 10.251 1.00 70.62 303 ALA A CA 1
ATOM 2412 C C . ALA A 1 303 ? -19.811 -9.064 9.997 1.00 70.62 303 ALA A C 1
ATOM 2414 O O . ALA A 1 303 ? -19.657 -10.003 10.780 1.00 70.62 303 ALA A O 1
ATOM 2415 N N . LEU A 1 304 ? -20.573 -9.182 8.904 1.00 65.62 304 LEU A N 1
ATOM 2416 C CA . LEU A 1 304 ? -21.187 -10.446 8.479 1.00 65.62 304 LEU A CA 1
ATOM 2417 C C . LEU A 1 304 ? -20.118 -11.493 8.154 1.00 65.62 304 LEU A C 1
ATOM 2419 O O . LEU A 1 304 ? -20.214 -12.631 8.611 1.00 65.62 304 LEU A O 1
ATOM 2423 N N . LEU A 1 305 ? -19.075 -11.098 7.422 1.00 58.72 305 LEU A N 1
ATOM 2424 C CA . LEU A 1 305 ? -17.957 -11.970 7.068 1.00 58.72 305 LEU A CA 1
ATOM 2425 C C . LEU A 1 305 ? -17.118 -12.381 8.295 1.00 58.72 305 LEU A C 1
ATOM 2427 O O . LEU A 1 305 ? -16.711 -13.539 8.382 1.00 58.72 305 LEU A O 1
ATOM 2431 N N . MET A 1 306 ? -16.922 -11.501 9.285 1.00 61.69 306 MET A N 1
ATOM 2432 C CA . MET A 1 306 ? -16.277 -11.863 10.555 1.00 61.69 306 MET A CA 1
ATOM 2433 C C . MET A 1 306 ? -17.146 -12.789 11.417 1.00 61.69 306 MET A C 1
ATOM 2435 O O . MET A 1 306 ? -16.634 -13.781 11.938 1.00 61.69 306 MET A O 1
ATOM 2439 N N . ARG A 1 307 ? -18.459 -12.532 11.535 1.00 59.97 307 ARG A N 1
ATOM 2440 C CA . ARG A 1 307 ? -19.397 -13.410 12.267 1.00 59.97 307 ARG A CA 1
ATOM 2441 C C . ARG A 1 307 ? -19.482 -14.802 11.644 1.00 59.97 307 ARG A C 1
ATOM 2443 O O . ARG A 1 307 ? -19.445 -15.790 12.369 1.00 59.97 307 ARG A O 1
ATOM 2450 N N . ALA A 1 308 ? -19.492 -14.883 10.313 1.00 55.19 308 ALA A N 1
ATOM 2451 C CA . ALA A 1 308 ? -19.423 -16.144 9.575 1.00 55.19 308 ALA A CA 1
ATOM 2452 C C . ALA A 1 308 ? -18.106 -16.924 9.798 1.00 55.19 308 ALA A C 1
ATOM 2454 O O . ALA A 1 308 ? -17.997 -18.088 9.412 1.00 55.19 308 ALA A O 1
ATOM 2455 N N . GLY A 1 309 ? -17.097 -16.300 10.411 1.00 49.59 309 GLY A N 1
ATOM 2456 C CA . GLY A 1 309 ? -15.880 -16.971 10.847 1.00 49.59 309 GLY A CA 1
ATOM 2457 C C . GLY A 1 309 ? -15.906 -17.489 12.289 1.00 49.59 309 GLY A C 1
ATOM 2458 O O . GLY A 1 309 ? -15.153 -18.417 12.577 1.00 49.59 309 GLY A O 1
ATOM 2459 N N . ALA A 1 310 ? -16.708 -16.889 13.176 1.00 43.25 310 ALA A N 1
ATOM 2460 C CA . ALA A 1 310 ? -16.599 -17.052 14.632 1.00 43.25 310 ALA A CA 1
ATOM 2461 C C . ALA A 1 310 ? -17.497 -18.152 15.231 1.00 43.25 310 ALA A C 1
ATOM 2463 O O . ALA A 1 310 ? -17.164 -18.712 16.270 1.00 43.25 310 ALA A O 1
ATOM 2464 N N . GLU A 1 311 ? -18.612 -18.470 14.574 1.00 38.75 311 GLU A N 1
ATOM 2465 C CA . GLU A 1 311 ? -19.600 -19.462 15.017 1.00 38.75 311 GLU A CA 1
ATOM 2466 C C . GLU A 1 311 ? -19.601 -20.687 14.080 1.00 38.75 311 GLU A C 1
ATOM 2468 O O . GLU A 1 311 ? -19.411 -20.529 12.867 1.00 38.75 311 GLU A O 1
ATOM 2473 N N . PRO A 1 312 ? -19.879 -21.910 14.574 1.00 41.50 312 PRO A N 1
ATOM 2474 C CA . PRO A 1 312 ? -20.237 -23.037 13.718 1.00 41.50 312 PRO A CA 1
ATOM 2475 C C . PRO A 1 312 ? -21.632 -22.795 13.116 1.00 41.50 312 PRO A C 1
ATOM 2477 O O . PRO A 1 312 ? -22.648 -23.242 13.643 1.00 41.50 312 PRO A O 1
ATOM 2480 N N . ILE A 1 313 ? -21.673 -22.048 12.009 1.00 46.16 313 ILE A N 1
ATOM 2481 C CA . ILE A 1 313 ? -22.915 -21.663 11.330 1.00 46.16 313 ILE A CA 1
ATOM 2482 C C . ILE A 1 313 ? -23.741 -22.907 10.964 1.00 46.16 313 ILE A C 1
ATOM 2484 O O . ILE A 1 313 ? -23.227 -23.836 10.336 1.00 46.16 313 ILE A O 1
ATOM 2488 N N . SER A 1 314 ? -25.038 -22.893 11.280 1.00 47.31 314 SER A N 1
ATOM 2489 C CA . SER A 1 314 ? -25.975 -23.914 10.809 1.00 47.31 314 SER A CA 1
ATOM 2490 C C . SER A 1 314 ? -26.073 -23.919 9.276 1.00 47.31 314 SER A C 1
ATOM 2492 O O . SER A 1 314 ? -26.073 -22.868 8.630 1.00 47.31 314 SER A O 1
ATOM 2494 N N . GLU A 1 315 ? -26.190 -25.108 8.675 1.00 43.81 315 GLU A N 1
ATOM 2495 C CA . GLU A 1 315 ? -26.141 -25.286 7.211 1.00 43.81 315 GLU A CA 1
ATOM 2496 C C . GLU A 1 315 ? -27.185 -24.445 6.445 1.00 43.81 315 GLU A C 1
ATOM 2498 O O . GLU A 1 315 ? -26.943 -24.048 5.305 1.00 43.81 315 GLU A O 1
ATOM 2503 N N . GLY A 1 316 ? -28.312 -24.102 7.081 1.00 49.19 316 GLY A N 1
ATOM 2504 C CA . GLY A 1 316 ? -29.344 -23.235 6.503 1.00 49.19 316 GLY A CA 1
ATOM 2505 C C . GLY A 1 316 ? -28.884 -21.792 6.261 1.00 49.19 316 GLY A C 1
ATOM 2506 O O . GLY A 1 316 ? -29.051 -21.277 5.157 1.00 49.19 316 GLY A O 1
ATOM 2507 N N . LEU A 1 317 ? -28.246 -21.148 7.249 1.00 45.88 317 LEU A N 1
ATOM 2508 C CA . LEU A 1 317 ? -27.755 -19.768 7.096 1.00 45.88 317 LEU A CA 1
ATOM 2509 C C . LEU A 1 317 ? -26.553 -19.709 6.137 1.00 45.88 317 LEU A C 1
ATOM 2511 O O . LEU A 1 317 ? -26.366 -18.728 5.416 1.00 45.88 317 LEU A O 1
ATOM 2515 N N . VAL A 1 318 ? -25.771 -20.795 6.075 1.00 45.03 318 VAL A N 1
ATOM 2516 C CA . VAL A 1 318 ? -24.726 -20.983 5.060 1.00 45.03 318 VAL A CA 1
ATOM 2517 C C . VAL A 1 318 ? -25.339 -20.956 3.656 1.00 45.03 318 VAL A C 1
ATOM 2519 O O . VAL A 1 318 ? -24.854 -20.211 2.811 1.00 45.03 318 VAL A O 1
ATOM 2522 N N . ALA A 1 319 ? -26.417 -21.702 3.394 1.00 42.75 319 ALA A N 1
ATOM 2523 C CA . ALA A 1 319 ? -27.038 -21.742 2.067 1.00 42.75 319 ALA A CA 1
ATOM 2524 C C . ALA A 1 319 ? -27.564 -20.365 1.604 1.00 42.75 319 ALA A C 1
ATOM 2526 O O . ALA A 1 319 ? -27.421 -20.006 0.433 1.00 42.75 319 ALA A O 1
ATOM 2527 N N . GLU A 1 320 ? -28.125 -19.568 2.519 1.00 45.88 320 GLU A N 1
ATOM 2528 C CA . GLU A 1 320 ? -28.640 -18.227 2.214 1.00 45.88 320 GLU A CA 1
ATOM 2529 C C . GLU A 1 320 ? -27.517 -17.213 1.920 1.00 45.88 320 GLU A C 1
ATOM 2531 O O . GLU A 1 320 ? -27.573 -16.494 0.918 1.00 45.88 320 GLU A O 1
ATOM 2536 N N . LEU A 1 321 ? -26.451 -17.201 2.731 1.00 44.66 321 LEU A N 1
ATOM 2537 C CA . LEU A 1 321 ? -25.275 -16.348 2.501 1.00 44.66 321 LEU A CA 1
ATOM 2538 C C . LEU A 1 321 ? -24.530 -16.717 1.208 1.00 44.66 321 LEU A C 1
ATOM 2540 O O . LEU A 1 321 ? -24.093 -15.826 0.477 1.00 44.66 321 LEU A O 1
ATOM 2544 N N . PHE A 1 322 ? -24.430 -18.010 0.883 1.00 43.44 322 PHE A N 1
ATOM 2545 C CA . PHE A 1 322 ? -23.762 -18.491 -0.334 1.00 43.44 322 PHE A CA 1
ATOM 2546 C C . PHE A 1 322 ? -24.465 -18.076 -1.631 1.00 43.44 322 PHE A C 1
ATOM 2548 O O . PHE A 1 322 ? -23.793 -17.891 -2.644 1.00 43.44 322 PHE A O 1
ATOM 2555 N N . ASN A 1 323 ? -25.787 -17.888 -1.607 1.00 45.44 323 ASN A N 1
ATOM 2556 C CA . ASN A 1 323 ? -26.538 -17.379 -2.759 1.00 45.44 323 ASN A CA 1
ATOM 2557 C C . ASN A 1 323 ? -26.391 -15.859 -2.960 1.00 45.44 323 ASN A C 1
ATOM 2559 O O . ASN A 1 323 ? -26.739 -15.358 -4.028 1.00 45.44 323 ASN A O 1
ATOM 2563 N N . ARG A 1 324 ? -25.882 -15.114 -1.965 1.00 46.56 324 ARG A N 1
ATOM 2564 C CA . ARG A 1 324 ? -25.657 -13.658 -2.061 1.00 46.56 324 ARG A CA 1
ATOM 2565 C C . ARG A 1 324 ? -24.193 -13.256 -2.225 1.00 46.56 324 ARG A C 1
ATOM 2567 O O . ARG A 1 324 ? -23.935 -12.203 -2.798 1.00 46.56 324 ARG A O 1
ATOM 2574 N N . ILE A 1 325 ? -23.245 -14.051 -1.725 1.00 43.25 325 ILE A N 1
ATOM 2575 C CA . ILE A 1 325 ? -21.817 -13.705 -1.719 1.00 43.25 325 ILE A CA 1
ATOM 2576 C C . ILE A 1 325 ? -21.001 -14.880 -2.269 1.00 43.25 325 ILE A C 1
ATOM 2578 O O . ILE A 1 325 ? -20.899 -15.942 -1.654 1.00 43.25 325 ILE A O 1
ATOM 2582 N N . GLY A 1 326 ? -20.405 -14.683 -3.446 1.00 37.56 326 GLY A N 1
ATOM 2583 C CA . GLY A 1 326 ? -19.607 -15.703 -4.119 1.00 37.56 326 GLY A CA 1
ATOM 2584 C C . GLY A 1 326 ? -18.305 -16.046 -3.380 1.00 37.56 326 GLY A C 1
ATOM 2585 O O . GLY A 1 326 ? -17.419 -15.210 -3.285 1.00 37.56 326 GLY A O 1
ATOM 2586 N N . GLN A 1 327 ? -18.194 -17.313 -2.962 1.00 39.19 327 GLN A N 1
ATOM 2587 C CA . GLN A 1 327 ? -16.971 -18.067 -2.610 1.00 39.19 327 GLN A CA 1
ATOM 2588 C C . GLN A 1 327 ? -16.099 -17.602 -1.403 1.00 39.19 327 GLN A C 1
ATOM 2590 O O . GLN A 1 327 ? -15.182 -16.813 -1.560 1.00 39.19 327 GLN A O 1
ATOM 2595 N N . ARG A 1 328 ? -16.339 -18.243 -0.232 1.00 46.50 328 ARG A N 1
ATOM 2596 C CA . ARG A 1 328 ? -15.397 -18.903 0.746 1.00 46.50 328 ARG A CA 1
ATOM 2597 C C . ARG A 1 328 ? -14.004 -18.258 1.030 1.00 46.50 328 ARG A C 1
ATOM 2599 O O . ARG A 1 328 ? -13.271 -18.024 0.089 1.00 46.50 328 ARG A O 1
ATOM 2606 N N . ARG A 1 329 ? -13.471 -18.144 2.274 1.00 38.34 329 ARG A N 1
ATOM 2607 C CA . ARG A 1 329 ? -13.705 -18.813 3.600 1.00 38.34 329 ARG A CA 1
ATOM 2608 C C . ARG A 1 329 ? -12.968 -18.044 4.760 1.00 38.34 329 ARG A C 1
ATOM 2610 O O . ARG A 1 329 ? -11.808 -17.740 4.554 1.00 38.34 329 ARG A O 1
ATOM 2617 N N . ARG A 1 330 ? -13.546 -17.946 5.987 1.00 33.47 330 ARG A N 1
ATOM 2618 C CA . ARG A 1 330 ? -12.876 -17.803 7.341 1.00 33.47 330 ARG A CA 1
ATOM 2619 C C . ARG A 1 330 ? -12.075 -16.497 7.678 1.00 33.47 330 ARG A C 1
ATOM 2621 O O . ARG A 1 330 ? -12.094 -15.591 6.859 1.00 33.47 330 ARG A O 1
ATOM 2628 N N . THR A 1 331 ? -11.423 -16.289 8.857 1.00 36.16 331 THR A N 1
ATOM 2629 C CA . THR A 1 331 ? -11.902 -16.359 10.287 1.00 36.16 331 THR A CA 1
ATOM 2630 C C . THR A 1 331 ? -11.080 -15.485 11.301 1.00 36.16 331 THR A C 1
ATOM 2632 O O . THR A 1 331 ? -9.979 -15.854 11.678 1.00 36.16 331 THR A O 1
ATOM 2635 N N . VAL A 1 332 ? -11.713 -14.445 11.888 1.00 37.34 332 VAL A N 1
ATOM 2636 C CA . VAL A 1 332 ? -11.485 -13.829 13.244 1.00 37.34 332 VAL A CA 1
ATOM 2637 C C . VAL A 1 332 ? -10.201 -13.017 13.596 1.00 37.34 332 VAL A C 1
ATOM 2639 O O . VAL A 1 332 ? -9.140 -13.560 13.865 1.00 37.34 332 VAL A O 1
ATOM 2642 N N . ILE A 1 333 ? -10.425 -11.706 13.819 1.00 36.50 333 ILE A N 1
ATOM 2643 C CA . ILE A 1 333 ? -9.825 -10.751 14.797 1.00 36.50 333 ILE A CA 1
ATOM 2644 C C . ILE A 1 333 ? -8.286 -10.590 14.879 1.00 36.50 333 ILE A C 1
ATOM 2646 O O . ILE A 1 333 ? -7.573 -11.373 15.513 1.00 36.50 333 ILE A O 1
ATOM 2650 N N . VAL A 1 334 ? -7.810 -9.409 14.451 1.00 36.38 334 VAL A N 1
ATOM 2651 C CA . VAL A 1 334 ? -6.508 -8.832 14.840 1.00 36.38 334 VAL A CA 1
ATOM 2652 C C . VAL A 1 334 ? -6.568 -8.253 16.263 1.00 36.38 334 VAL A C 1
ATOM 2654 O O . VAL A 1 334 ? -6.636 -7.046 16.462 1.00 36.38 334 VAL A O 1
ATOM 2657 N N . THR A 1 335 ? -6.459 -9.115 17.271 1.00 38.69 335 THR A N 1
ATOM 2658 C CA . THR A 1 335 ? -5.883 -8.739 18.570 1.00 38.69 335 THR A CA 1
ATOM 2659 C C . THR A 1 335 ? -4.840 -9.781 18.977 1.00 38.69 335 THR A C 1
ATOM 2661 O O . THR A 1 335 ? -5.043 -10.996 18.852 1.00 38.69 335 THR A O 1
ATOM 2664 N N . GLU A 1 336 ? -3.682 -9.281 19.406 1.00 43.22 336 GLU A N 1
ATOM 2665 C CA . GLU A 1 336 ? -2.654 -10.045 20.131 1.00 43.22 336 GLU A CA 1
ATOM 2666 C C . GLU A 1 336 ? -2.530 -9.605 21.589 1.00 43.22 336 GLU A C 1
ATOM 2668 O O . GLU A 1 336 ? -1.941 -10.333 22.374 1.00 43.22 336 GLU A O 1
ATOM 2673 N N . LEU A 1 337 ? -3.098 -8.451 21.950 1.00 38.28 337 LEU A N 1
ATOM 2674 C CA . LEU A 1 337 ? -3.318 -8.125 23.351 1.00 38.28 337 LEU A CA 1
ATOM 2675 C C . LEU A 1 337 ? -4.468 -8.989 23.863 1.00 38.28 337 LEU A C 1
ATOM 2677 O O . LEU A 1 337 ? -5.506 -9.106 23.192 1.00 38.28 337 LEU A O 1
ATOM 2681 N N . ASP A 1 338 ? -4.273 -9.556 25.050 1.00 45.34 338 ASP A N 1
ATOM 2682 C CA . ASP A 1 338 ? -5.373 -10.030 25.879 1.00 45.34 338 ASP A CA 1
ATOM 2683 C C . ASP A 1 338 ? -6.385 -8.872 26.015 1.00 45.34 338 ASP A C 1
ATOM 2685 O O . ASP A 1 338 ? -5.976 -7.737 26.299 1.00 45.34 338 ASP A O 1
ATOM 2689 N N . PRO A 1 339 ? -7.695 -9.097 25.788 1.00 44.62 339 PRO A N 1
ATOM 2690 C CA . PRO A 1 339 ? -8.716 -8.099 26.081 1.00 44.62 339 PRO A CA 1
ATOM 2691 C C . PRO A 1 339 ? -8.581 -7.475 27.479 1.00 44.62 339 PRO A C 1
ATOM 2693 O O . PRO A 1 339 ? -8.916 -6.303 27.624 1.00 44.62 339 PRO A O 1
ATOM 2696 N N . GLY A 1 340 ? -8.054 -8.209 28.469 1.00 45.19 340 GLY A N 1
ATOM 2697 C CA . GLY A 1 340 ? -7.690 -7.694 29.790 1.00 45.19 340 GLY A CA 1
ATOM 2698 C C . GLY A 1 340 ? -6.576 -6.641 29.755 1.00 45.19 340 GLY A C 1
ATOM 2699 O O . GLY A 1 340 ? -6.806 -5.515 30.188 1.00 45.19 340 GLY A O 1
ATOM 2700 N N . GLU A 1 341 ? -5.403 -6.958 29.191 1.00 45.81 341 GLU A N 1
ATOM 2701 C CA . GLU A 1 341 ? -4.251 -6.033 29.133 1.00 45.81 341 GLU A CA 1
ATOM 2702 C C . GLU A 1 341 ? -4.578 -4.729 28.394 1.00 45.81 341 GLU A C 1
ATOM 2704 O O . GLU A 1 341 ? -4.186 -3.646 28.825 1.00 45.81 341 GLU A O 1
ATOM 2709 N N . ALA A 1 342 ? -5.319 -4.813 27.286 1.00 43.84 342 ALA A N 1
ATOM 2710 C CA . ALA A 1 342 ? -5.700 -3.631 26.517 1.00 43.84 342 ALA A CA 1
ATOM 2711 C C . ALA A 1 342 ? -6.718 -2.742 27.261 1.00 43.84 342 ALA A C 1
ATOM 2713 O O . ALA A 1 342 ? -6.660 -1.517 27.147 1.00 43.84 342 ALA A O 1
ATOM 2714 N N . LEU A 1 343 ? -7.631 -3.336 28.040 1.00 46.19 343 LEU A N 1
ATOM 2715 C CA . LEU A 1 343 ? -8.548 -2.591 28.910 1.00 46.19 343 LEU A CA 1
ATOM 2716 C C . LEU A 1 343 ? -7.827 -1.975 30.113 1.00 46.19 343 LEU A C 1
ATOM 2718 O O . LEU A 1 343 ? -8.170 -0.860 30.496 1.00 46.19 343 LEU A O 1
ATOM 2722 N N . GLU A 1 344 ? -6.826 -2.647 30.688 1.00 51.91 344 GLU A N 1
ATOM 2723 C CA . GLU A 1 344 ? -5.998 -2.066 31.752 1.00 51.91 344 GLU A CA 1
ATOM 2724 C C . GLU A 1 344 ? -5.116 -0.918 31.243 1.00 51.91 344 GLU A C 1
ATOM 2726 O O . GLU A 1 344 ? -5.032 0.108 31.914 1.00 51.91 344 GLU A O 1
ATOM 2731 N N . GLN A 1 345 ? -4.539 -1.020 30.038 1.00 50.03 345 GLN A N 1
ATOM 2732 C CA . GLN A 1 345 ? -3.818 0.098 29.415 1.00 50.03 345 GLN A CA 1
ATOM 2733 C C . GLN A 1 345 ? -4.735 1.309 29.187 1.00 50.03 345 GLN A C 1
ATOM 2735 O O . GLN A 1 345 ? -4.400 2.412 29.612 1.00 50.03 345 GLN A O 1
ATOM 2740 N N . LEU A 1 346 ? -5.922 1.110 28.602 1.00 42.44 346 LEU A N 1
ATOM 2741 C CA . LEU A 1 346 ? -6.873 2.204 28.361 1.00 42.44 346 LEU A CA 1
ATOM 2742 C C . LEU A 1 346 ? -7.414 2.825 29.662 1.00 42.44 346 LEU A C 1
ATOM 2744 O O . LEU A 1 346 ? -7.541 4.043 29.744 1.00 42.44 346 LEU A O 1
ATOM 2748 N N . ARG A 1 347 ? -7.671 2.022 30.703 1.00 61.66 347 ARG A N 1
ATOM 2749 C CA . ARG A 1 347 ? -8.069 2.515 32.039 1.00 61.66 347 ARG A CA 1
ATOM 2750 C C . ARG A 1 347 ? -6.936 3.208 32.799 1.00 61.66 347 ARG A C 1
ATOM 2752 O O . ARG A 1 347 ? -7.206 4.040 33.661 1.00 61.66 347 ARG A O 1
ATOM 2759 N N . GLY A 1 348 ? -5.683 2.866 32.501 1.00 58.91 348 GLY A N 1
ATOM 2760 C CA . GLY A 1 348 ? -4.504 3.559 33.020 1.00 58.91 348 GLY A CA 1
ATOM 2761 C C . GLY A 1 348 ? -4.293 4.941 32.392 1.00 58.91 348 GLY A C 1
ATOM 2762 O O . GLY A 1 348 ? -3.748 5.825 33.052 1.00 58.91 348 GLY A O 1
ATOM 2763 N N . GLU A 1 349 ? -4.741 5.136 31.148 1.00 50.19 349 GLU A N 1
ATOM 2764 C CA . GLU A 1 349 ? -4.661 6.414 30.427 1.00 50.19 349 GLU A CA 1
ATOM 2765 C C . GLU A 1 349 ? -5.893 7.316 30.648 1.00 50.19 349 GLU A C 1
ATOM 2767 O O . GLU A 1 349 ? -5.733 8.536 30.711 1.00 50.19 349 GLU A O 1
ATOM 2772 N N . ASP A 1 350 ? -7.094 6.750 30.842 1.00 48.66 350 ASP A N 1
ATOM 2773 C CA . ASP A 1 350 ? -8.311 7.492 31.212 1.00 48.66 350 ASP A CA 1
ATOM 2774 C C . ASP A 1 350 ? -9.096 6.812 32.363 1.00 48.66 350 ASP A C 1
ATOM 2776 O O . ASP A 1 350 ? -9.803 5.818 32.146 1.00 48.66 350 ASP A O 1
ATOM 2780 N N . PRO A 1 351 ? -9.048 7.368 33.594 1.00 50.69 351 PRO A N 1
ATOM 2781 C CA . PRO A 1 351 ? -9.799 6.855 34.741 1.00 50.69 351 PRO A CA 1
ATOM 2782 C C . PRO A 1 351 ? -11.327 6.861 34.572 1.00 50.69 351 PRO A C 1
ATOM 2784 O O . PRO A 1 351 ? -12.016 6.155 35.314 1.00 50.69 351 PRO A O 1
ATOM 2787 N N . ALA A 1 352 ? -11.880 7.638 33.631 1.00 47.06 352 ALA A N 1
ATOM 2788 C CA . ALA A 1 352 ? -13.322 7.706 33.381 1.00 47.06 352 ALA A CA 1
ATOM 2789 C C . ALA A 1 352 ? -13.889 6.456 32.672 1.00 47.06 352 ALA A C 1
ATOM 2791 O O . ALA A 1 352 ? -15.106 6.315 32.571 1.00 47.06 352 ALA A O 1
ATOM 2792 N N . LEU A 1 353 ? -13.027 5.536 32.218 1.00 42.41 353 LEU A N 1
ATOM 2793 C CA . LEU A 1 353 ? -13.383 4.262 31.573 1.00 42.41 353 LEU A CA 1
ATOM 2794 C C . LEU A 1 353 ? -13.459 3.071 32.561 1.00 42.41 353 LEU A C 1
ATOM 2796 O O . LEU A 1 353 ? -13.287 1.909 32.165 1.00 42.41 353 LEU A O 1
ATOM 2800 N N . SER A 1 354 ? -13.655 3.345 33.857 1.00 49.38 354 SER A N 1
ATOM 2801 C CA . SER A 1 354 ? -13.712 2.335 34.929 1.00 49.38 354 SER A CA 1
ATOM 2802 C C . SER A 1 354 ? -15.072 1.636 35.036 1.00 49.38 354 SER A C 1
ATOM 2804 O O . SER A 1 354 ? -16.105 2.304 35.232 1.00 49.38 354 SER A O 1
#

InterPro domains:
  IPR046723 Protein of unknown function DUF6615 [PF20320] (29-130)

Secondary structure (DSSP, 8-state):
--HHHHHHHHHHHHHHHHHHHHHHTTT----HHHHHHHHHHHHHHH-TTS-EEEPPHHHHHHH--SEEEEEEETTEEEEEEEEEEE-BTTB-GGGGPBPTTSSSBHHHHHHHHHHSSSS-EEEEEEEE---SSPPTT-----STTS--HHHHSS--TGGGGEEEEEHHHHHHHHHHHGGGGGBHHHHGGG-EEGGGGG-------TT----------------TT----PPP-S-PPPHHHHHHHHHHHHHHHHHHHH-TTTTT-TTHHHHHHHHHHHHHHHS-SS-HHHHHTT-BSPPHHHHHHHHHHHS---HHHHHHHHHHS-S---------S-HHHHHHHHHHH-GGG-